Protein AF-A0A3D8SW83-F1 (afdb_monomer_lite)

Foldseek 3Di:
DDPPPPPPPLALDDDDLVVLLVPDQLLDLVSLVSQDQDALPCVVVNVDDLVNLVVVPRFAFLLCVLQSVVLSVLSVQLSCVVVVNDDPVVVVVVCVVQVLVCCLNFVQQHLPRDDDLVCDGPPADSVRSCCSNPLNPQWHAPHHPGPDIDGSCVVQHDNDSVCSVPSCSSVVSVVVLVVVVVLLPDDPVPDDPVSVVVDVVCPPRNSVSSVSRRDGDNDD

Structure (mmCIF, N/CA/C/O backbone):
data_AF-A0A3D8SW83-F1
#
_entry.id   AF-A0A3D8SW83-F1
#
loop_
_atom_site.group_PDB
_atom_site.id
_atom_site.type_symbol
_atom_site.label_atom_id
_atom_site.label_alt_id
_atom_site.label_comp_id
_atom_site.label_asym_id
_atom_site.label_entity_id
_atom_site.label_seq_id
_atom_site.pdbx_PDB_ins_code
_atom_site.Cartn_x
_atom_site.Cartn_y
_atom_site.Cartn_z
_atom_site.occupancy
_atom_site.B_iso_or_equiv
_atom_site.auth_seq_id
_atom_site.auth_comp_id
_atom_site.auth_asym_id
_atom_site.auth_atom_id
_atom_site.pdbx_PDB_model_num
ATOM 1 N N . MET A 1 1 ? 1.180 -21.096 -47.292 1.00 36.50 1 MET A N 1
ATOM 2 C CA . MET A 1 1 ? 2.014 -20.777 -46.113 1.00 36.50 1 MET A CA 1
ATOM 3 C C . MET A 1 1 ? 1.077 -20.443 -44.964 1.00 36.50 1 MET A C 1
ATOM 5 O O . MET A 1 1 ? 0.433 -19.403 -44.987 1.00 36.50 1 MET A O 1
ATOM 9 N N . SER A 1 2 ? 0.889 -21.401 -44.057 1.00 31.05 2 SER A N 1
ATOM 10 C CA . SER A 1 2 ? -0.042 -21.297 -42.930 1.00 31.05 2 SER A CA 1
ATOM 11 C C . SER A 1 2 ? 0.574 -20.417 -41.845 1.00 31.05 2 SER A C 1
ATOM 13 O O . SER A 1 2 ? 1.686 -20.689 -41.394 1.00 31.05 2 SER A O 1
ATOM 15 N N . LYS A 1 3 ? -0.123 -19.344 -41.457 1.00 34.22 3 LYS A N 1
ATOM 16 C CA . LYS A 1 3 ? 0.243 -18.521 -40.303 1.00 34.22 3 LYS A CA 1
ATOM 17 C C . LYS A 1 3 ? 0.045 -19.377 -39.055 1.00 34.22 3 LYS A C 1
ATOM 19 O O . LYS A 1 3 ? -1.088 -19.652 -38.668 1.00 34.22 3 LYS A O 1
ATOM 24 N N . SER A 1 4 ? 1.148 -19.809 -38.451 1.00 30.58 4 SER A N 1
ATOM 25 C CA . SER A 1 4 ? 1.135 -20.406 -37.121 1.00 30.58 4 SER A CA 1
ATOM 26 C C . SER A 1 4 ? 0.631 -19.346 -36.144 1.00 30.58 4 SER A C 1
ATOM 28 O O . SER A 1 4 ? 1.351 -18.419 -35.784 1.00 30.58 4 SER A O 1
ATOM 30 N N . SER A 1 5 ? -0.647 -19.447 -35.781 1.00 34.41 5 SER A N 1
ATOM 31 C CA . SER A 1 5 ? -1.201 -18.787 -34.608 1.00 34.41 5 SER A CA 1
ATOM 32 C C . SER A 1 5 ? -0.486 -19.387 -33.405 1.00 34.41 5 SER A C 1
ATOM 34 O O . SER A 1 5 ? -0.791 -20.499 -32.967 1.00 34.41 5 SER A O 1
ATOM 36 N N . THR A 1 6 ? 0.522 -18.678 -32.908 1.00 34.00 6 THR A N 1
ATOM 37 C CA . THR A 1 6 ? 1.128 -18.983 -31.619 1.00 34.00 6 THR A CA 1
ATOM 38 C C . THR A 1 6 ? 0.042 -18.766 -30.573 1.00 34.00 6 THR A C 1
ATOM 40 O O . THR A 1 6 ? -0.221 -17.642 -30.153 1.00 34.00 6 THR A O 1
ATOM 43 N N . LYS A 1 7 ? -0.650 -19.849 -30.201 1.00 35.78 7 LYS A N 1
ATOM 44 C CA . LYS A 1 7 ? -1.481 -19.905 -29.000 1.00 35.78 7 LYS A CA 1
ATOM 45 C C . LYS A 1 7 ? -0.640 -19.347 -27.854 1.00 35.78 7 LYS A C 1
ATOM 47 O O . LYS A 1 7 ? 0.346 -19.979 -27.477 1.00 35.78 7 LYS A O 1
ATOM 52 N N . LEU A 1 8 ? -1.022 -18.192 -27.306 1.00 37.50 8 LEU A N 1
ATOM 53 C CA . LEU A 1 8 ? -0.560 -17.775 -25.987 1.00 37.50 8 LEU A CA 1
ATOM 54 C C . LEU A 1 8 ? -0.946 -18.896 -25.016 1.00 37.50 8 LEU A C 1
ATOM 56 O O . LEU A 1 8 ? -2.112 -19.047 -24.651 1.00 37.50 8 LEU A O 1
ATOM 60 N N . LYS A 1 9 ? 0.024 -19.733 -24.643 1.00 36.62 9 LYS A N 1
ATOM 61 C CA . LYS A 1 9 ? -0.107 -20.622 -23.493 1.00 36.62 9 LYS A CA 1
ATOM 62 C C . LYS A 1 9 ? -0.092 -19.729 -22.257 1.00 36.62 9 LYS A C 1
ATOM 64 O O . LYS A 1 9 ? 0.958 -19.384 -21.736 1.00 36.62 9 LYS A O 1
ATOM 69 N N . SER A 1 10 ? -1.285 -19.314 -21.850 1.00 47.75 10 SER A N 1
ATOM 70 C CA . SER A 1 10 ? -1.570 -18.723 -20.547 1.00 47.75 10 SER A CA 1
ATOM 71 C C . SER A 1 10 ? -1.442 -19.813 -19.483 1.00 47.75 10 SER A C 1
ATOM 73 O O . SER A 1 10 ? -2.441 -20.391 -19.060 1.00 47.75 10 SER A O 1
ATOM 75 N N . THR A 1 11 ? -0.223 -20.130 -19.068 1.00 51.75 11 THR A N 1
ATOM 76 C CA . THR A 1 11 ? 0.009 -20.827 -17.801 1.00 51.75 11 THR A CA 1
ATOM 77 C C . THR A 1 11 ? 0.734 -19.839 -16.908 1.00 51.75 11 THR A C 1
ATOM 79 O O . THR A 1 11 ? 1.951 -19.712 -16.970 1.00 51.75 11 THR A O 1
ATOM 82 N N . ALA A 1 12 ? -0.036 -19.041 -16.170 1.00 59.75 12 ALA A N 1
ATOM 83 C CA . ALA A 1 12 ? 0.524 -18.323 -15.041 1.00 59.75 12 ALA A CA 1
ATOM 84 C C . ALA A 1 12 ? 0.858 -19.380 -13.985 1.00 59.75 12 ALA A C 1
ATOM 86 O O . ALA A 1 12 ? -0.046 -20.038 -13.472 1.00 59.75 12 ALA A O 1
ATOM 87 N N . ASP A 1 13 ? 2.143 -19.589 -13.722 1.00 66.94 13 ASP A N 1
ATOM 88 C CA . ASP A 1 13 ? 2.569 -20.466 -12.641 1.00 66.94 13 ASP A CA 1
ATOM 89 C C . ASP A 1 13 ? 2.325 -19.742 -11.310 1.00 66.94 13 ASP A C 1
ATOM 91 O O . ASP A 1 13 ? 2.735 -18.595 -11.118 1.00 66.94 13 ASP A O 1
ATOM 95 N N . LEU A 1 14 ? 1.596 -20.394 -10.403 1.00 70.38 14 LEU A N 1
ATOM 96 C CA . LEU A 1 14 ? 1.340 -19.873 -9.065 1.00 70.38 14 LEU A CA 1
ATOM 97 C C . LEU A 1 14 ? 2.503 -20.267 -8.155 1.00 70.38 14 LEU A C 1
ATOM 99 O O . LEU A 1 14 ? 2.828 -21.448 -8.032 1.00 70.38 14 LEU A O 1
ATOM 103 N N . TYR A 1 15 ? 3.102 -19.287 -7.485 1.00 71.12 15 TYR A N 1
ATOM 104 C CA . TYR A 1 15 ? 4.212 -19.511 -6.564 1.00 71.12 15 TYR A CA 1
ATOM 105 C C . TYR A 1 15 ? 3.871 -19.008 -5.166 1.00 71.12 15 TYR A C 1
ATOM 107 O O . TYR A 1 15 ? 3.267 -17.949 -4.997 1.00 71.12 15 TYR A O 1
ATOM 115 N N . HIS A 1 16 ? 4.344 -19.724 -4.146 1.00 81.06 16 HIS A N 1
ATOM 116 C CA . HIS A 1 16 ? 4.487 -19.131 -2.821 1.00 81.06 16 HIS A CA 1
ATOM 117 C C . HIS A 1 16 ? 5.595 -18.082 -2.873 1.00 81.06 16 HIS A C 1
ATOM 119 O O . HIS A 1 16 ? 6.726 -18.404 -3.244 1.00 81.06 16 HIS A O 1
ATOM 125 N N . ILE A 1 17 ? 5.291 -16.845 -2.478 1.00 84.19 17 ILE A N 1
ATOM 126 C CA . ILE A 1 17 ? 6.225 -15.727 -2.654 1.00 84.19 17 ILE A CA 1
ATOM 127 C C . ILE A 1 17 ? 7.575 -15.966 -1.963 1.00 84.19 17 ILE A C 1
ATOM 129 O O . ILE A 1 17 ? 8.615 -15.786 -2.582 1.00 84.19 17 ILE A O 1
ATOM 133 N N . GLN A 1 18 ? 7.562 -16.526 -0.749 1.00 84.19 18 GLN A N 1
ATOM 134 C CA . GLN A 1 18 ? 8.778 -16.895 -0.010 1.00 84.19 18 GLN A CA 1
ATOM 135 C C . GLN A 1 18 ? 9.633 -17.950 -0.726 1.00 84.19 18 GLN A C 1
ATOM 137 O O . GLN A 1 18 ? 10.838 -18.033 -0.504 1.00 84.19 18 GLN A O 1
ATOM 142 N N . CYS A 1 19 ? 9.022 -18.812 -1.541 1.00 85.88 19 CYS A N 1
ATOM 143 C CA . CYS A 1 19 ? 9.755 -19.777 -2.357 1.00 85.88 19 CYS A CA 1
ATOM 144 C C . CYS A 1 19 ? 10.326 -19.107 -3.605 1.00 85.88 19 CYS A C 1
ATOM 146 O O . CYS A 1 19 ? 11.447 -19.420 -3.991 1.00 85.88 19 CYS A O 1
ATOM 148 N N . PHE A 1 20 ? 9.575 -18.191 -4.216 1.00 86.94 20 PHE A N 1
ATOM 149 C CA . PHE A 1 20 ? 10.013 -17.488 -5.415 1.00 86.94 20 PHE A CA 1
ATOM 150 C C . PHE A 1 20 ? 11.196 -16.555 -5.127 1.00 86.94 20 PHE A C 1
ATOM 152 O O . PHE A 1 20 ? 12.193 -16.608 -5.837 1.00 86.94 20 PHE A O 1
ATOM 159 N N . GLU A 1 21 ? 11.162 -15.826 -4.012 1.00 89.44 21 GLU A N 1
ATOM 160 C CA . GLU A 1 21 ? 12.269 -14.981 -3.531 1.00 89.44 21 GLU A CA 1
ATOM 161 C C . GLU A 1 21 ? 13.578 -15.747 -3.265 1.00 89.44 21 GLU A C 1
ATOM 163 O O . GLU A 1 21 ? 14.648 -15.152 -3.222 1.00 89.44 21 GLU A O 1
ATOM 168 N N . LYS A 1 22 ? 13.532 -17.075 -3.087 1.00 88.56 22 LYS A N 1
ATOM 169 C CA . LYS A 1 22 ? 14.750 -17.895 -2.930 1.00 88.56 22 LYS A CA 1
ATOM 170 C C . LYS A 1 22 ? 15.465 -18.170 -4.250 1.00 88.56 22 LYS A C 1
ATOM 172 O O . LYS A 1 22 ? 16.610 -18.612 -4.229 1.00 88.56 22 LYS A O 1
ATOM 177 N N . ILE A 1 23 ? 14.776 -17.998 -5.376 1.00 88.38 23 ILE A N 1
ATOM 178 C CA . ILE A 1 23 ? 15.267 -18.373 -6.708 1.00 88.38 23 ILE A CA 1
ATOM 179 C C . ILE A 1 23 ? 15.223 -17.219 -7.716 1.00 88.38 23 ILE A C 1
ATOM 181 O O . ILE A 1 23 ? 15.738 -17.373 -8.821 1.00 88.38 23 ILE A O 1
ATOM 185 N N . ALA A 1 24 ? 14.609 -16.090 -7.358 1.00 88.50 24 ALA A N 1
ATOM 186 C CA . ALA A 1 24 ? 14.471 -14.905 -8.190 1.00 88.50 24 ALA A CA 1
ATOM 187 C C . ALA A 1 24 ? 15.036 -13.679 -7.469 1.00 88.50 24 ALA A C 1
ATOM 189 O O . ALA A 1 24 ? 14.797 -13.483 -6.280 1.00 88.50 24 ALA A O 1
ATOM 190 N N . ASP A 1 25 ? 15.762 -12.848 -8.212 1.00 89.38 25 ASP A N 1
ATOM 191 C CA . ASP A 1 25 ? 16.349 -11.614 -7.699 1.00 89.38 25 ASP A CA 1
ATOM 192 C C . ASP A 1 25 ? 15.463 -10.416 -8.061 1.00 89.38 25 ASP A C 1
ATOM 194 O O . ASP A 1 25 ? 15.467 -9.934 -9.195 1.00 89.38 25 ASP A O 1
ATOM 198 N N . PHE A 1 26 ? 14.696 -9.915 -7.091 1.00 91.12 26 PHE A N 1
ATOM 199 C CA . PHE A 1 26 ? 13.832 -8.744 -7.280 1.00 91.12 26 PHE A CA 1
ATOM 200 C C . PHE A 1 26 ? 14.577 -7.408 -7.344 1.00 91.12 26 PHE A C 1
ATOM 202 O O . PHE A 1 26 ? 13.936 -6.368 -7.503 1.00 91.12 26 PHE A O 1
ATOM 209 N N . ALA A 1 27 ? 15.909 -7.409 -7.266 1.00 90.00 27 ALA A N 1
ATOM 210 C CA . ALA A 1 27 ? 16.731 -6.263 -7.636 1.00 90.00 27 ALA A CA 1
ATOM 211 C C . ALA A 1 27 ? 16.962 -6.171 -9.162 1.00 90.00 27 ALA A C 1
ATOM 213 O O . ALA A 1 27 ? 17.648 -5.248 -9.618 1.00 90.00 27 ALA A O 1
ATOM 214 N N . GLN A 1 28 ? 16.391 -7.099 -9.942 1.00 89.62 28 GLN A N 1
ATOM 215 C CA . GLN A 1 28 ? 16.376 -7.102 -11.405 1.00 89.62 28 GLN A CA 1
ATOM 216 C C . GLN A 1 28 ? 14.935 -6.996 -11.926 1.00 89.62 28 GLN A C 1
ATOM 218 O O . GLN A 1 28 ? 14.028 -7.709 -11.482 1.00 89.62 28 GLN A O 1
ATOM 223 N N . THR A 1 29 ? 14.719 -6.118 -12.906 1.00 87.06 29 THR A N 1
ATOM 224 C CA . THR A 1 29 ? 13.393 -5.820 -13.474 1.00 87.06 29 THR A CA 1
ATOM 225 C C . THR A 1 29 ? 12.728 -7.043 -14.111 1.00 87.06 29 THR A C 1
ATOM 227 O O . THR A 1 29 ? 11.531 -7.249 -13.918 1.00 87.06 29 THR A O 1
ATOM 230 N N . ASP A 1 30 ? 13.502 -7.914 -14.764 1.00 86.38 30 ASP A N 1
ATOM 231 C CA . ASP A 1 30 ? 13.009 -9.122 -15.445 1.00 86.38 30 ASP A CA 1
ATOM 232 C C . ASP A 1 30 ? 12.286 -10.115 -14.523 1.00 86.38 30 ASP A C 1
ATOM 234 O O . ASP A 1 30 ? 11.389 -10.846 -14.963 1.00 86.38 30 ASP A O 1
ATOM 238 N N . PHE A 1 31 ? 12.689 -10.189 -13.252 1.00 87.56 31 PHE A N 1
ATOM 239 C CA . PHE A 1 31 ? 12.016 -11.017 -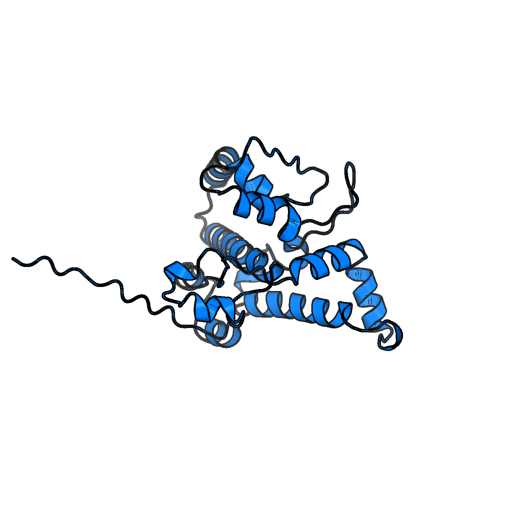12.249 1.00 87.56 31 PHE A CA 1
ATOM 240 C C . PHE A 1 31 ? 10.853 -10.275 -11.606 1.00 87.56 31 PHE A C 1
ATOM 242 O O . PHE A 1 31 ? 9.811 -10.873 -11.339 1.00 87.56 31 PHE A O 1
ATOM 249 N N . LEU A 1 32 ? 11.015 -8.971 -11.400 1.00 86.44 32 LEU A N 1
ATOM 250 C CA . LEU A 1 32 ? 10.001 -8.116 -10.810 1.00 86.44 32 LEU A CA 1
ATOM 251 C C . LEU A 1 32 ? 8.732 -8.034 -11.677 1.00 86.44 32 LEU A C 1
ATOM 253 O O . LEU A 1 32 ? 7.626 -8.112 -11.149 1.00 86.44 32 LEU A O 1
ATOM 257 N N . ASP A 1 33 ? 8.874 -7.987 -13.004 1.00 84.81 33 ASP A N 1
ATOM 258 C CA . ASP A 1 33 ? 7.757 -7.987 -13.965 1.00 84.81 33 ASP A CA 1
ATOM 259 C C . ASP A 1 33 ? 6.918 -9.271 -13.948 1.00 84.81 33 ASP A C 1
ATOM 261 O O . ASP A 1 33 ? 5.798 -9.309 -14.467 1.00 84.81 33 ASP A O 1
ATOM 265 N N . ARG A 1 34 ? 7.437 -10.330 -13.322 1.00 83.38 34 ARG A N 1
ATOM 266 C CA . ARG A 1 34 ? 6.730 -11.602 -13.141 1.00 83.38 34 ARG A CA 1
ATOM 267 C C . ARG A 1 34 ? 5.871 -11.612 -11.878 1.00 83.38 34 ARG A C 1
ATOM 269 O O . ARG A 1 34 ? 5.044 -12.509 -11.726 1.00 83.38 34 ARG A O 1
ATOM 276 N N . VAL A 1 35 ? 6.031 -10.630 -10.987 1.00 85.56 35 VAL A N 1
ATOM 277 C CA . VAL A 1 35 ? 5.227 -10.494 -9.768 1.00 85.56 35 VAL A CA 1
ATOM 278 C C . VAL A 1 35 ? 3.913 -9.804 -10.111 1.00 85.56 35 VAL A C 1
ATOM 280 O O . VAL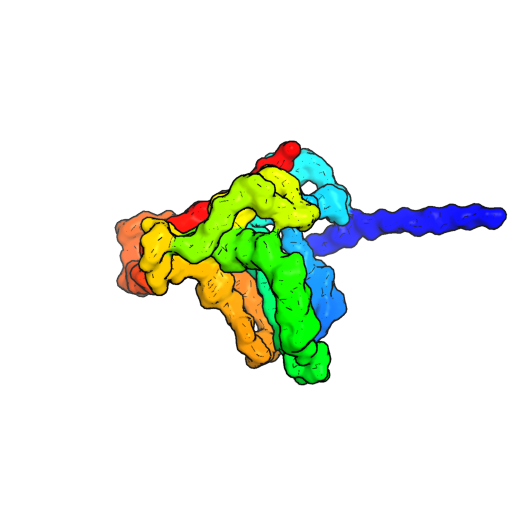 A 1 35 ? 3.834 -8.589 -10.280 1.00 85.56 35 VAL A O 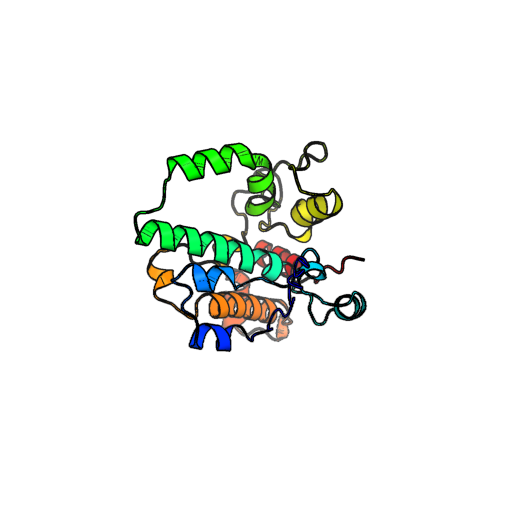1
ATOM 283 N N . LEU A 1 36 ? 2.854 -10.600 -10.215 1.00 77.12 36 LEU A N 1
ATOM 284 C CA . LEU A 1 36 ? 1.525 -10.129 -10.585 1.00 77.12 36 LEU A CA 1
ATOM 285 C C . LEU A 1 36 ? 0.524 -10.605 -9.526 1.00 77.12 36 LEU A C 1
ATOM 287 O O . LEU A 1 36 ? 0.231 -11.800 -9.479 1.00 77.12 36 LEU A O 1
ATOM 291 N N . PRO A 1 37 ? 0.001 -9.712 -8.664 1.00 75.62 37 PRO A N 1
ATOM 292 C CA . PRO A 1 37 ? -0.996 -10.104 -7.678 1.00 75.62 37 PRO A CA 1
ATOM 293 C C . PRO A 1 37 ? -2.279 -10.509 -8.396 1.00 75.62 37 PRO A C 1
ATOM 295 O O . PRO A 1 37 ? -2.670 -9.874 -9.374 1.00 75.62 37 PRO A O 1
ATOM 298 N N . MET A 1 38 ? -2.944 -11.548 -7.908 1.00 70.56 38 MET A N 1
ATOM 299 C CA . MET A 1 38 ? -4.259 -11.928 -8.411 1.00 70.56 38 MET A CA 1
ATOM 300 C C . MET A 1 38 ? -5.295 -10.942 -7.884 1.00 70.56 38 MET A C 1
ATOM 302 O O . MET A 1 38 ? -5.542 -10.880 -6.683 1.00 70.56 38 MET A O 1
ATOM 306 N N . THR A 1 39 ? -5.879 -10.155 -8.783 1.00 66.50 39 THR A N 1
ATOM 307 C CA . THR A 1 39 ? -6.899 -9.161 -8.447 1.00 66.50 39 THR A CA 1
ATOM 308 C C . THR A 1 39 ? -8.235 -9.531 -9.073 1.00 66.50 39 THR A C 1
ATOM 310 O O . THR A 1 39 ? -8.311 -10.240 -10.088 1.00 66.50 39 THR A O 1
ATOM 313 N N . GLY A 1 40 ? -9.315 -8.957 -8.540 1.00 61.38 40 GLY A N 1
ATOM 314 C CA . GLY A 1 40 ? -10.637 -9.018 -9.172 1.00 61.38 40 GLY A CA 1
ATOM 315 C C . GLY A 1 40 ? -10.676 -8.497 -10.622 1.00 61.38 40 GLY A C 1
ATOM 316 O O . GLY A 1 40 ? -11.629 -8.782 -11.346 1.00 61.38 40 GLY A O 1
ATOM 317 N N . THR A 1 41 ? -9.645 -7.777 -11.080 1.00 60.62 41 THR A N 1
ATOM 318 C CA . THR A 1 41 ? -9.563 -7.173 -12.421 1.00 60.62 41 THR A CA 1
ATOM 319 C C . THR A 1 41 ? -8.667 -7.922 -13.408 1.00 60.62 41 THR A C 1
ATOM 321 O O . THR A 1 41 ? -8.868 -7.780 -14.613 1.00 60.62 41 THR A O 1
ATOM 324 N N . ASN A 1 42 ? -7.710 -8.740 -12.953 1.00 59.78 42 ASN A N 1
ATOM 325 C CA . ASN A 1 42 ? -6.731 -9.378 -13.844 1.00 59.78 42 ASN A CA 1
ATOM 326 C C . ASN A 1 42 ? -6.861 -10.907 -13.966 1.00 59.78 42 ASN A C 1
ATOM 328 O O . ASN A 1 42 ? -6.194 -11.504 -14.812 1.00 59.78 42 ASN A O 1
ATOM 332 N N . TRP A 1 43 ? -7.767 -11.542 -13.215 1.00 58.94 43 TRP A N 1
ATOM 333 C CA . TRP A 1 43 ? -7.953 -13.000 -13.208 1.00 58.94 43 TRP A CA 1
ATOM 334 C C . TRP A 1 43 ? -8.268 -13.610 -14.584 1.00 58.94 43 TRP A C 1
ATOM 336 O O . TRP A 1 43 ? -7.760 -14.682 -14.919 1.00 58.94 43 TRP A O 1
ATOM 346 N N . ARG A 1 44 ? -9.057 -12.915 -15.422 1.00 57.28 44 ARG A N 1
ATOM 347 C CA . ARG A 1 44 ? -9.408 -13.380 -16.782 1.00 57.28 44 ARG A CA 1
ATOM 348 C C . ARG A 1 44 ? -8.175 -13.511 -17.674 1.00 57.28 44 ARG A C 1
ATOM 350 O O . ARG A 1 44 ? -8.092 -14.425 -18.488 1.00 57.28 44 ARG A O 1
ATOM 357 N N . LEU A 1 45 ? -7.193 -12.630 -17.482 1.00 54.09 45 LEU A N 1
ATOM 358 C CA . LEU A 1 45 ? -5.926 -12.613 -18.220 1.00 54.09 45 LEU A CA 1
ATOM 359 C C . LEU A 1 45 ? -4.948 -13.702 -17.750 1.00 54.09 45 LEU A C 1
ATOM 361 O O . LEU A 1 45 ? -3.834 -13.798 -18.268 1.00 54.09 45 LEU A O 1
ATOM 365 N N . ARG A 1 46 ? -5.338 -14.496 -16.747 1.00 57.69 46 ARG A N 1
ATOM 366 C CA . ARG A 1 46 ? -4.532 -15.561 -16.139 1.00 57.69 46 ARG A CA 1
ATOM 367 C C . ARG A 1 46 ? -5.143 -16.949 -16.334 1.00 57.69 46 ARG A C 1
ATOM 369 O O . ARG A 1 46 ? -4.680 -17.909 -15.734 1.00 57.69 46 ARG A O 1
ATOM 376 N N . GLY A 1 47 ? -6.163 -17.063 -17.189 1.00 55.12 47 GLY A N 1
ATOM 377 C CA . GLY A 1 47 ? -6.756 -18.346 -17.572 1.00 55.12 47 GLY A CA 1
ATOM 378 C C . GLY A 1 47 ? -7.585 -19.017 -16.475 1.00 55.12 47 GLY A C 1
ATOM 379 O O . GLY A 1 47 ? -7.884 -20.203 -16.591 1.00 55.12 47 GLY A O 1
ATOM 380 N N . MET A 1 48 ? -7.962 -18.285 -15.422 1.00 60.22 48 MET A N 1
ATOM 381 C CA . MET A 1 48 ? -8.808 -18.821 -14.355 1.00 60.22 48 MET A CA 1
ATOM 382 C C . MET A 1 48 ? -10.289 -18.782 -14.735 1.00 60.22 48 MET A C 1
ATOM 384 O O . MET A 1 48 ? -10.747 -17.870 -15.425 1.00 60.22 48 MET A O 1
ATOM 388 N N . SER A 1 49 ? -11.045 -19.779 -14.270 1.00 60.31 49 SER A N 1
ATOM 389 C CA . SER A 1 49 ? -12.494 -19.834 -14.475 1.00 60.31 49 SER A CA 1
ATOM 390 C C . SER A 1 49 ? -13.228 -18.872 -13.534 1.00 60.31 49 SER A C 1
ATOM 392 O O . SER A 1 49 ? -12.764 -18.604 -12.426 1.00 60.31 49 SER A O 1
ATOM 394 N N . LEU A 1 50 ? -14.409 -18.390 -13.943 1.00 57.75 50 LEU A N 1
ATOM 395 C CA . LEU A 1 50 ? -15.277 -17.568 -13.087 1.00 57.75 50 LEU A CA 1
ATOM 396 C C . LEU A 1 50 ? -15.634 -18.303 -11.782 1.00 57.75 50 LEU A C 1
ATOM 398 O O . LEU A 1 50 ? -15.716 -17.691 -10.723 1.00 57.75 50 LEU A O 1
ATOM 402 N N . THR A 1 51 ? -15.795 -19.625 -11.847 1.00 61.81 51 THR A N 1
ATOM 403 C CA . THR A 1 51 ? -16.115 -20.483 -10.701 1.00 61.81 51 THR A CA 1
ATOM 404 C C . THR A 1 51 ? -14.969 -20.531 -9.688 1.00 61.81 51 THR A C 1
ATOM 406 O O . THR A 1 51 ? -15.218 -20.434 -8.491 1.00 61.81 51 THR A O 1
ATOM 409 N N . SER A 1 52 ? -13.723 -20.586 -10.170 1.00 60.47 52 SER A N 1
ATOM 410 C CA . SER A 1 52 ? -12.503 -20.499 -9.351 1.00 60.47 52 SER A CA 1
ATOM 411 C C . SER A 1 52 ? -12.275 -19.106 -8.759 1.00 60.47 52 SER A C 1
ATOM 413 O O . SER A 1 52 ? -11.501 -18.965 -7.835 1.00 60.47 52 SER A O 1
ATOM 415 N N . MET A 1 53 ? -12.905 -18.054 -9.283 1.00 56.81 53 MET A N 1
ATOM 416 C CA . MET A 1 53 ? -12.906 -16.742 -8.621 1.00 56.81 53 MET A CA 1
ATOM 417 C C . MET A 1 53 ? -14.054 -16.611 -7.618 1.00 56.81 53 MET A C 1
ATOM 419 O O . MET A 1 53 ? -13.903 -15.988 -6.570 1.00 56.81 53 MET A O 1
ATOM 423 N N . GLY A 1 54 ? -15.211 -17.203 -7.931 1.00 52.50 54 GLY A N 1
ATOM 424 C CA . GLY A 1 54 ? -16.411 -17.140 -7.097 1.00 52.50 54 GLY A CA 1
ATOM 425 C C . GLY A 1 54 ? -16.247 -17.819 -5.735 1.00 52.50 54 GLY A C 1
ATOM 426 O O . GLY A 1 54 ? -16.826 -17.355 -4.748 1.00 52.50 54 GLY A O 1
ATOM 427 N N . ASP A 1 55 ? -15.414 -18.859 -5.649 1.00 60.78 55 ASP A N 1
ATOM 428 C CA . ASP A 1 55 ? -15.082 -19.521 -4.381 1.00 60.78 55 ASP A CA 1
ATOM 429 C C . ASP A 1 55 ? -14.251 -18.624 -3.435 1.00 60.78 55 ASP A C 1
ATOM 431 O O . ASP A 1 55 ? -14.338 -18.770 -2.219 1.00 60.78 55 ASP A O 1
ATOM 435 N N . GLY A 1 56 ? -13.573 -17.599 -3.965 1.00 55.16 56 GLY A N 1
ATOM 436 C CA . GLY A 1 56 ? -12.732 -16.667 -3.213 1.00 55.16 56 GLY A CA 1
ATOM 437 C C . GLY A 1 56 ? -11.348 -17.208 -2.847 1.00 55.16 56 GLY A C 1
ATOM 438 O O . GLY A 1 56 ? -10.610 -16.507 -2.164 1.00 55.16 56 GLY A O 1
ATOM 439 N N . ASN A 1 57 ? -10.963 -18.402 -3.312 1.00 59.75 57 ASN A N 1
ATOM 440 C CA . ASN A 1 57 ? -9.684 -19.036 -2.965 1.00 59.75 57 ASN A CA 1
ATOM 441 C C . ASN A 1 57 ? -8.463 -18.356 -3.610 1.00 59.75 57 ASN A C 1
ATOM 443 O O . ASN A 1 57 ? -7.332 -18.593 -3.193 1.00 59.75 57 ASN A O 1
ATOM 447 N N . TYR A 1 58 ? -8.687 -17.518 -4.624 1.00 63.69 58 TYR A N 1
ATOM 448 C CA . TYR A 1 58 ? -7.633 -16.847 -5.395 1.00 63.69 58 TYR A CA 1
ATOM 449 C C . TYR A 1 58 ? -7.713 -15.318 -5.332 1.00 63.69 58 TYR A C 1
ATOM 451 O O . TYR A 1 58 ? -6.895 -14.633 -5.946 1.00 63.69 58 TYR A O 1
ATOM 459 N N . SER A 1 59 ? -8.700 -14.776 -4.617 1.00 71.19 59 SER A N 1
ATOM 460 C CA . SER A 1 59 ? -8.867 -13.336 -4.445 1.00 71.19 59 SER A CA 1
ATOM 461 C C . SER A 1 59 ? -8.061 -12.864 -3.243 1.00 71.19 59 SER A C 1
ATOM 463 O O . SER A 1 59 ? -8.148 -13.434 -2.157 1.00 71.19 59 SER A O 1
ATOM 465 N N . LEU A 1 60 ? -7.270 -11.817 -3.443 1.00 81.19 60 LEU A N 1
ATOM 466 C CA . LEU A 1 60 ? -6.452 -11.248 -2.385 1.00 81.19 60 LEU A CA 1
ATOM 467 C C . LEU A 1 60 ? -7.266 -10.228 -1.568 1.00 81.19 60 LEU A C 1
ATOM 469 O O . LEU A 1 60 ? -8.168 -9.586 -2.111 1.00 81.19 60 LEU A O 1
ATOM 473 N N . PRO A 1 61 ? -6.963 -10.051 -0.269 1.00 89.00 61 PRO A N 1
ATOM 474 C CA . PRO A 1 61 ? -7.485 -8.929 0.503 1.00 89.00 61 PRO A CA 1
ATOM 475 C C . PRO A 1 61 ? -7.128 -7.604 -0.170 1.00 89.00 61 PRO A C 1
ATOM 477 O O . PRO A 1 61 ? -6.040 -7.472 -0.743 1.00 89.00 61 PRO A O 1
ATOM 480 N N . GLY A 1 62 ? -8.004 -6.607 -0.048 1.00 90.50 62 GLY A N 1
ATOM 481 C CA . GLY A 1 62 ? -7.811 -5.286 -0.639 1.00 90.50 62 GLY A CA 1
ATOM 482 C C . GLY A 1 62 ? -6.435 -4.677 -0.352 1.00 90.50 62 GLY A C 1
ATOM 483 O O . GLY A 1 62 ? -5.786 -4.163 -1.258 1.00 90.50 62 GLY A O 1
ATOM 484 N N . ALA A 1 63 ? -5.921 -4.823 0.872 1.00 93.38 63 ALA A N 1
ATOM 485 C CA . ALA A 1 63 ? -4.583 -4.369 1.250 1.00 93.38 63 ALA A CA 1
ATOM 486 C C . ALA A 1 63 ? -3.498 -4.945 0.334 1.00 93.38 63 ALA A C 1
ATOM 488 O O . ALA A 1 63 ? -2.627 -4.213 -0.124 1.00 93.38 63 ALA A O 1
ATOM 489 N N . VAL A 1 64 ? -3.561 -6.241 0.030 1.00 92.00 64 VAL A N 1
ATOM 490 C CA . VAL A 1 64 ? -2.575 -6.929 -0.809 1.00 92.00 64 VAL A CA 1
ATOM 491 C C . VAL A 1 64 ? -2.733 -6.517 -2.276 1.00 92.00 64 VAL A C 1
ATOM 493 O O . VAL A 1 64 ? -1.725 -6.293 -2.951 1.00 92.00 64 VAL A O 1
ATOM 496 N N . GLU A 1 65 ? -3.970 -6.319 -2.752 1.00 89.44 65 GLU A N 1
ATOM 497 C CA . GLU A 1 65 ? -4.234 -5.763 -4.090 1.00 89.44 65 GLU A CA 1
ATOM 498 C C . GLU A 1 65 ? -3.643 -4.353 -4.273 1.00 89.44 65 GLU A C 1
ATOM 500 O O . GLU A 1 65 ? -3.335 -3.953 -5.397 1.00 89.44 65 GLU A O 1
ATOM 505 N N . ARG A 1 66 ? -3.451 -3.598 -3.183 1.00 92.69 66 ARG A N 1
ATOM 506 C CA . ARG A 1 66 ? -2.812 -2.272 -3.192 1.00 92.69 66 ARG A CA 1
ATOM 507 C C . ARG A 1 66 ? -1.306 -2.332 -2.957 1.00 92.69 66 ARG A C 1
ATOM 509 O O . ARG A 1 66 ? -0.556 -1.667 -3.669 1.00 92.69 66 ARG A O 1
ATOM 516 N N . LEU A 1 67 ? -0.860 -3.116 -1.977 1.00 95.56 67 LEU A N 1
ATOM 517 C CA . LEU A 1 67 ? 0.536 -3.187 -1.551 1.00 95.56 67 LEU A CA 1
ATOM 518 C C . LEU A 1 67 ? 1.441 -3.760 -2.637 1.00 95.56 67 LEU A C 1
ATOM 520 O O . LEU A 1 67 ? 2.478 -3.170 -2.916 1.00 95.56 67 LEU A O 1
ATOM 524 N N . VAL A 1 68 ? 1.064 -4.875 -3.272 1.00 93.44 68 VAL A N 1
ATOM 525 C CA . VAL A 1 68 ? 1.958 -5.558 -4.224 1.00 93.44 68 VAL A CA 1
ATOM 526 C C . VAL A 1 68 ? 2.254 -4.695 -5.459 1.00 93.44 68 VAL A C 1
ATOM 528 O O . VAL A 1 68 ? 3.435 -4.518 -5.761 1.00 93.44 68 VAL A O 1
ATOM 531 N N . PRO A 1 69 ? 1.267 -4.090 -6.157 1.00 90.88 69 PRO A N 1
ATOM 532 C CA . PRO A 1 69 ? 1.568 -3.229 -7.303 1.00 90.88 69 PRO A CA 1
ATOM 533 C C . PRO A 1 69 ? 2.375 -1.986 -6.916 1.00 90.88 69 PRO A C 1
ATOM 535 O O . PRO A 1 69 ? 3.295 -1.600 -7.638 1.00 90.88 69 PRO A O 1
ATOM 538 N N . GLN A 1 70 ? 2.068 -1.377 -5.765 1.00 94.25 70 GLN A N 1
ATOM 539 C CA . GLN A 1 70 ? 2.806 -0.208 -5.292 1.00 94.25 70 GLN A CA 1
ATOM 540 C C . GLN A 1 70 ? 4.246 -0.563 -4.909 1.00 94.25 70 GLN A C 1
ATOM 542 O O . GLN A 1 70 ? 5.165 0.210 -5.188 1.00 94.25 70 GLN A O 1
ATOM 547 N N . TRP A 1 71 ? 4.455 -1.731 -4.302 1.00 95.88 71 TRP A N 1
ATOM 548 C CA . TRP A 1 71 ? 5.780 -2.259 -4.005 1.00 95.88 71 TRP A CA 1
ATOM 549 C C . TRP A 1 71 ? 6.566 -2.497 -5.298 1.00 95.88 71 TRP A C 1
ATOM 551 O O . TRP A 1 71 ? 7.669 -1.973 -5.422 1.00 95.88 71 TRP A O 1
ATOM 561 N N . VAL A 1 72 ? 5.971 -3.158 -6.303 1.00 93.56 72 VAL A N 1
ATOM 562 C CA . VAL A 1 72 ? 6.593 -3.368 -7.625 1.00 93.56 72 VAL A CA 1
ATOM 563 C C . VAL A 1 72 ? 7.007 -2.036 -8.258 1.00 93.56 72 VAL A C 1
ATOM 565 O O . VAL A 1 72 ? 8.154 -1.882 -8.670 1.00 93.56 72 VAL A O 1
ATOM 568 N N . SER A 1 73 ? 6.106 -1.049 -8.302 1.00 92.31 73 SER A N 1
ATOM 569 C CA . SER A 1 73 ? 6.406 0.279 -8.859 1.00 92.31 73 SER A CA 1
ATOM 570 C C . SER A 1 73 ? 7.528 0.983 -8.089 1.00 92.31 73 SER A C 1
ATOM 572 O O . SER A 1 73 ? 8.461 1.515 -8.692 1.00 92.31 73 SER A O 1
ATOM 574 N N . THR A 1 74 ? 7.493 0.925 -6.755 1.00 94.88 74 THR A N 1
ATOM 575 C CA . THR A 1 74 ? 8.542 1.501 -5.904 1.00 94.88 74 THR A CA 1
ATOM 576 C C . THR A 1 74 ? 9.887 0.835 -6.177 1.00 94.88 74 THR A C 1
ATOM 578 O O . THR A 1 74 ? 10.898 1.524 -6.295 1.00 94.88 74 THR A O 1
ATOM 581 N N . ARG A 1 75 ? 9.902 -0.490 -6.334 1.00 94.62 75 ARG A N 1
ATOM 582 C CA . ARG A 1 75 ? 11.109 -1.278 -6.575 1.00 94.62 75 ARG A CA 1
ATOM 583 C C . ARG A 1 75 ? 11.735 -0.982 -7.933 1.00 94.62 75 ARG A C 1
ATOM 585 O O . ARG A 1 75 ? 12.936 -0.741 -7.980 1.00 94.62 75 ARG A O 1
ATOM 592 N N . LYS A 1 76 ? 10.932 -0.902 -9.001 1.00 93.69 76 LYS A N 1
ATOM 593 C CA . LYS A 1 76 ? 11.399 -0.482 -10.338 1.00 93.69 76 LYS A CA 1
ATOM 594 C C . LYS A 1 76 ? 12.113 0.859 -10.283 1.00 93.69 76 LYS A C 1
ATOM 596 O O . LY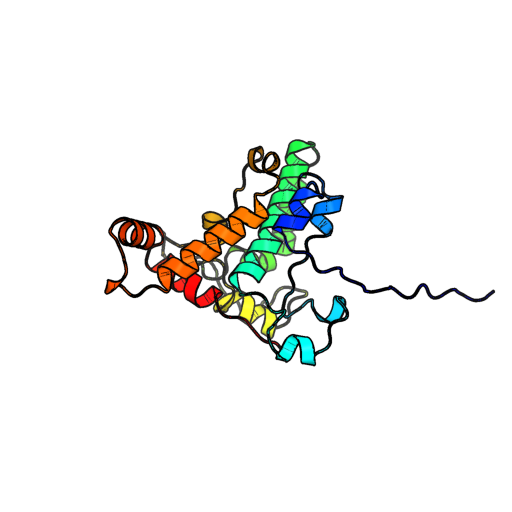S A 1 76 ? 13.263 0.959 -10.692 1.00 93.69 76 LYS A O 1
ATOM 601 N N . ARG A 1 77 ? 11.476 1.844 -9.649 1.00 93.12 77 ARG A N 1
ATOM 602 C CA . ARG A 1 77 ? 12.053 3.177 -9.474 1.00 93.12 77 ARG A CA 1
ATOM 603 C C . ARG A 1 77 ? 13.385 3.146 -8.722 1.00 93.12 77 ARG A C 1
ATOM 605 O O . ARG A 1 77 ? 14.296 3.904 -9.034 1.00 93.12 77 ARG A O 1
ATOM 612 N N . LEU A 1 78 ? 13.508 2.305 -7.696 1.00 95.06 78 LEU A N 1
ATOM 613 C CA . LEU A 1 78 ? 14.757 2.168 -6.942 1.00 95.06 78 LEU A CA 1
ATOM 614 C C . LEU A 1 78 ? 15.863 1.511 -7.771 1.00 95.06 78 LEU A C 1
ATOM 616 O O . LEU A 1 78 ? 17.011 1.939 -7.673 1.00 95.06 78 LEU A O 1
ATOM 620 N N . ILE A 1 79 ? 15.521 0.514 -8.589 1.00 94.81 79 ILE A N 1
ATOM 621 C CA . ILE A 1 79 ? 16.447 -0.124 -9.532 1.00 94.81 79 ILE A CA 1
ATOM 622 C C . ILE A 1 79 ? 16.955 0.905 -10.546 1.00 94.81 79 ILE A C 1
ATOM 624 O O . ILE A 1 79 ? 18.161 1.074 -10.683 1.00 94.81 79 ILE A O 1
ATOM 628 N N . GLU A 1 80 ? 16.058 1.670 -11.168 1.00 93.56 80 GLU A N 1
ATOM 629 C CA . GLU A 1 80 ? 16.426 2.732 -12.114 1.00 93.56 80 GLU A CA 1
ATOM 630 C C . GLU A 1 80 ? 17.335 3.782 -11.467 1.00 93.56 80 GLU A C 1
ATOM 632 O O . GLU A 1 80 ? 18.317 4.211 -12.070 1.00 93.56 80 GLU A O 1
ATOM 637 N N . LYS A 1 81 ? 17.057 4.168 -10.214 1.00 93.75 81 LYS A N 1
ATOM 638 C CA . LYS A 1 81 ? 17.917 5.092 -9.459 1.00 93.75 81 LYS A CA 1
ATOM 639 C C . LYS A 1 81 ? 19.302 4.511 -9.193 1.00 93.75 81 LYS A C 1
ATOM 641 O O . LYS A 1 81 ? 20.289 5.217 -9.374 1.00 93.75 81 LYS A O 1
ATOM 646 N N . ARG A 1 82 ? 19.382 3.246 -8.768 1.00 94.56 82 ARG A N 1
ATOM 647 C CA . ARG A 1 82 ? 20.652 2.534 -8.542 1.00 94.56 82 ARG A CA 1
ATOM 648 C C . ARG A 1 82 ? 21.477 2.463 -9.827 1.00 94.56 82 ARG A C 1
ATOM 650 O O . ARG A 1 82 ? 22.686 2.666 -9.779 1.00 94.56 82 ARG A O 1
ATOM 657 N N . ASP A 1 83 ? 20.817 2.204 -10.951 1.00 93.94 83 ASP A N 1
ATOM 658 C CA . ASP A 1 83 ? 21.458 1.988 -12.250 1.00 93.94 83 ASP A CA 1
ATOM 659 C C . ASP A 1 83 ? 21.734 3.302 -13.006 1.00 93.94 83 ASP A C 1
ATOM 661 O O . ASP A 1 83 ? 22.320 3.282 -14.087 1.00 93.94 83 ASP A O 1
ATOM 665 N N . GLY A 1 84 ? 21.345 4.453 -12.441 1.00 93.75 84 GLY A N 1
ATOM 666 C CA . GLY A 1 84 ? 21.529 5.770 -13.058 1.00 93.75 84 GLY A CA 1
ATOM 667 C C . GLY A 1 84 ? 20.637 6.015 -14.280 1.00 93.75 84 GLY A C 1
ATOM 668 O O . GLY A 1 84 ? 20.955 6.871 -15.100 1.00 93.75 84 GLY A O 1
ATOM 669 N N . LEU A 1 85 ? 19.545 5.257 -14.408 1.00 94.19 85 LEU A N 1
ATOM 670 C CA . LEU A 1 85 ? 18.577 5.325 -15.508 1.00 94.19 85 LEU A CA 1
ATOM 671 C C . LEU A 1 85 ? 17.328 6.143 -15.159 1.00 94.19 85 LEU A C 1
ATOM 673 O O . LEU A 1 85 ? 16.496 6.382 -16.025 1.00 94.19 85 LEU A O 1
ATOM 677 N N . TYR A 1 86 ? 17.172 6.540 -13.895 1.00 93.38 86 TYR A N 1
ATOM 678 C CA . TYR A 1 86 ? 15.994 7.273 -13.445 1.00 93.38 86 TYR A CA 1
ATOM 679 C C . TYR A 1 86 ? 16.017 8.729 -13.922 1.00 93.38 86 TYR A C 1
ATOM 681 O O . TYR A 1 86 ? 16.847 9.522 -13.468 1.00 93.38 86 TYR A O 1
ATOM 689 N N . ASP A 1 87 ? 15.067 9.082 -14.784 1.00 94.00 87 ASP A N 1
ATOM 690 C CA . ASP A 1 87 ? 14.837 10.450 -15.237 1.00 94.00 87 ASP A CA 1
ATOM 691 C C . ASP A 1 87 ? 13.728 11.114 -14.400 1.00 94.00 87 ASP A C 1
ATOM 693 O O . ASP A 1 87 ? 12.544 10.781 -14.479 1.00 94.00 87 ASP A O 1
ATOM 697 N N . GLU A 1 88 ? 14.121 12.075 -13.560 1.00 93.31 88 GLU A N 1
ATOM 698 C CA . GLU A 1 88 ? 13.190 12.841 -12.725 1.00 93.31 88 GLU A CA 1
ATOM 699 C C . GLU A 1 88 ? 12.226 13.718 -13.532 1.00 93.31 88 GLU A C 1
ATOM 701 O O . GLU A 1 88 ? 11.100 13.955 -13.084 1.00 93.31 88 GLU A O 1
ATOM 706 N N . ALA A 1 89 ? 12.658 14.230 -14.686 1.00 94.19 89 ALA A N 1
ATOM 707 C CA . ALA A 1 89 ? 11.843 15.097 -15.523 1.00 94.19 89 ALA A CA 1
ATOM 708 C C . ALA A 1 89 ? 10.776 14.282 -16.259 1.00 94.19 89 ALA A C 1
ATOM 710 O O . ALA A 1 89 ? 9.603 14.650 -16.189 1.00 94.19 89 ALA A O 1
ATOM 711 N N . GLU A 1 90 ? 11.164 13.156 -16.862 1.00 92.75 90 GLU A N 1
ATOM 712 C CA . GLU A 1 90 ? 10.239 12.229 -17.527 1.00 92.75 90 GLU A CA 1
ATOM 713 C C . GLU A 1 90 ? 9.205 11.681 -16.536 1.00 92.75 90 GLU A C 1
ATOM 715 O O . GLU A 1 90 ? 8.001 11.728 -16.792 1.00 92.75 90 GLU A O 1
ATOM 720 N N . GLN A 1 91 ? 9.647 11.252 -15.347 1.00 90.31 91 GLN A N 1
ATOM 721 C CA . GLN A 1 91 ? 8.732 10.759 -14.318 1.00 90.31 91 GLN A CA 1
ATOM 722 C C . GLN A 1 91 ? 7.727 11.835 -13.887 1.00 90.31 91 GLN A C 1
ATOM 724 O O . GLN A 1 91 ? 6.539 11.554 -13.725 1.00 90.31 91 GLN A O 1
ATOM 729 N N . LYS A 1 92 ? 8.182 13.078 -13.700 1.00 93.44 92 LYS A N 1
ATOM 730 C CA . LYS A 1 92 ? 7.307 14.188 -13.310 1.00 93.44 92 LYS A CA 1
ATOM 731 C C . LYS A 1 92 ? 6.325 14.556 -14.421 1.00 93.44 92 LYS A C 1
ATOM 733 O O . LYS A 1 92 ? 5.185 14.913 -14.129 1.00 93.44 92 LYS A O 1
ATOM 738 N N . GLU A 1 93 ? 6.755 14.505 -15.677 1.00 94.88 93 GLU A N 1
ATOM 739 C CA . GLU A 1 93 ? 5.886 14.704 -16.836 1.00 94.88 93 GLU A CA 1
ATOM 740 C C . GLU A 1 93 ? 4.785 13.641 -16.867 1.00 94.88 93 GLU A C 1
ATOM 742 O O . GLU A 1 93 ? 3.605 13.994 -16.845 1.00 94.88 93 GLU A O 1
ATOM 747 N N . TRP A 1 94 ? 5.154 12.362 -16.751 1.00 90.88 94 TRP A N 1
ATOM 748 C CA . TRP A 1 94 ? 4.202 11.255 -16.687 1.00 90.88 94 TRP A CA 1
ATOM 749 C C . TRP A 1 94 ? 3.210 11.396 -15.520 1.00 90.88 94 TRP A C 1
ATOM 751 O O . TRP A 1 94 ? 2.004 11.205 -15.698 1.00 90.88 94 TRP A O 1
ATOM 761 N N . GLU A 1 95 ? 3.688 11.782 -14.331 1.00 89.50 95 GLU A N 1
ATOM 762 C CA . GLU A 1 95 ? 2.845 12.029 -13.154 1.00 89.50 95 GLU A CA 1
ATOM 763 C C . GLU A 1 95 ? 1.860 13.185 -13.363 1.00 89.50 95 GLU A C 1
ATOM 765 O O . GLU A 1 95 ? 0.728 13.108 -12.883 1.00 89.50 95 GLU A O 1
ATOM 770 N N . ASN A 1 96 ? 2.256 14.240 -14.080 1.00 90.56 96 ASN A N 1
ATOM 771 C CA . ASN A 1 96 ? 1.372 15.362 -14.398 1.00 90.56 96 ASN A CA 1
ATOM 772 C C . ASN A 1 96 ? 0.308 14.967 -15.427 1.00 90.56 96 ASN A C 1
ATOM 774 O O . ASN A 1 96 ? -0.861 15.318 -15.258 1.00 90.56 96 ASN A O 1
ATOM 778 N N . GLU A 1 97 ? 0.689 14.218 -16.464 1.00 90.94 97 GLU A N 1
ATOM 779 C CA . GLU A 1 97 ? -0.246 13.691 -17.466 1.00 90.94 97 GLU A CA 1
ATOM 780 C C . GLU A 1 97 ? -1.282 12.748 -16.839 1.00 90.94 97 GLU A C 1
ATOM 782 O O . GLU A 1 97 ? -2.455 12.761 -17.215 1.00 90.94 97 GLU A O 1
ATOM 787 N N . HIS A 1 98 ? -0.869 11.975 -15.832 1.00 88.56 98 HIS A N 1
ATOM 788 C CA . HIS A 1 98 ? -1.702 10.992 -15.140 1.00 88.56 98 HIS A CA 1
ATOM 789 C C . HIS A 1 98 ? -2.128 11.450 -13.738 1.00 88.56 98 HIS A C 1
ATOM 791 O O . HIS A 1 98 ? -2.463 10.618 -12.893 1.00 88.56 98 HIS A O 1
ATOM 797 N N . ALA A 1 99 ? -2.161 12.761 -13.475 1.00 89.19 99 ALA A N 1
ATOM 798 C CA . ALA A 1 99 ? -2.369 13.306 -12.131 1.00 89.19 99 ALA A CA 1
ATOM 799 C C . ALA A 1 99 ? -3.663 12.812 -11.463 1.00 89.19 99 ALA A C 1
ATOM 801 O O . ALA A 1 99 ? -3.653 12.476 -10.278 1.00 89.19 99 ALA A O 1
ATOM 802 N N . ASP A 1 100 ? -4.762 12.708 -12.218 1.00 89.06 100 ASP A N 1
ATOM 803 C CA . ASP A 1 100 ? -6.052 12.232 -11.700 1.00 89.06 100 ASP A CA 1
ATOM 804 C C . ASP A 1 100 ? -5.989 10.741 -11.304 1.00 89.06 100 ASP A C 1
ATOM 806 O O . ASP A 1 100 ? -6.494 10.344 -10.249 1.00 89.06 100 ASP A O 1
ATOM 810 N N . LEU A 1 101 ? -5.313 9.914 -12.113 1.00 88.75 101 LEU A N 1
ATOM 811 C CA . LEU A 1 101 ? -5.085 8.499 -11.813 1.00 88.75 101 LEU A CA 1
ATOM 812 C C . LEU A 1 101 ? -4.154 8.340 -10.607 1.00 88.75 101 LEU A C 1
ATOM 814 O O . LEU A 1 101 ? -4.439 7.552 -9.709 1.00 88.75 101 LEU A O 1
ATOM 818 N N . MET A 1 102 ? -3.071 9.114 -10.548 1.00 90.50 102 MET A N 1
ATOM 819 C CA . MET A 1 102 ? -2.117 9.082 -9.440 1.00 90.50 102 MET A CA 1
ATOM 820 C C . MET A 1 102 ? -2.746 9.565 -8.134 1.00 90.50 102 MET A C 1
ATOM 822 O O . MET A 1 102 ? -2.514 8.968 -7.082 1.00 90.50 102 MET A O 1
ATOM 826 N N . ALA A 1 103 ? -3.607 10.582 -8.185 1.00 92.44 103 ALA A N 1
ATOM 827 C CA . ALA A 1 103 ? -4.385 11.019 -7.034 1.00 92.44 103 ALA A CA 1
ATOM 828 C C . ALA A 1 103 ? -5.328 9.909 -6.545 1.00 92.44 103 ALA A C 1
ATOM 830 O O . ALA A 1 103 ? -5.340 9.616 -5.352 1.00 92.44 103 ALA A O 1
ATOM 831 N N . LEU A 1 104 ? -6.063 9.243 -7.441 1.00 92.56 104 LEU A N 1
ATOM 832 C CA . LEU A 1 104 ? -6.901 8.094 -7.077 1.00 92.56 104 LEU A CA 1
ATOM 833 C C . LEU A 1 104 ? -6.065 6.961 -6.463 1.00 92.56 104 LEU A C 1
ATOM 835 O O . LEU A 1 104 ? -6.430 6.401 -5.434 1.00 92.56 104 LEU A O 1
ATOM 839 N N . MET A 1 105 ? -4.923 6.636 -7.066 1.00 92.31 105 MET A N 1
ATOM 840 C CA . MET A 1 105 ? -4.117 5.490 -6.658 1.00 92.31 105 MET A CA 1
ATOM 841 C C . MET A 1 105 ? -3.346 5.722 -5.352 1.00 92.31 105 MET A C 1
ATOM 843 O O . MET A 1 105 ? -3.191 4.787 -4.568 1.00 92.31 105 MET A O 1
ATOM 847 N N . LEU A 1 106 ? -2.858 6.936 -5.102 1.00 94.00 106 LEU A N 1
ATOM 848 C CA . LEU A 1 106 ? -1.969 7.223 -3.971 1.00 94.00 106 LEU A CA 1
ATOM 849 C C . LEU A 1 106 ? -2.624 8.054 -2.868 1.00 94.00 106 LEU A C 1
ATOM 851 O O . LEU A 1 106 ? -2.213 7.959 -1.710 1.00 94.00 106 LEU A O 1
ATOM 855 N N . LYS A 1 107 ? -3.621 8.876 -3.211 1.00 95.50 107 LYS A N 1
ATOM 856 C CA . LYS A 1 107 ? -4.221 9.850 -2.291 1.00 95.50 107 LYS A CA 1
ATOM 857 C C . LYS A 1 107 ? -5.650 9.515 -1.882 1.00 95.50 107 LYS A C 1
ATOM 859 O O . LYS A 1 107 ? -6.114 10.118 -0.927 1.00 95.50 107 LYS A O 1
ATOM 864 N N . ALA A 1 108 ? -6.342 8.566 -2.516 1.00 95.25 108 ALA A N 1
ATOM 865 C CA . ALA A 1 108 ? -7.695 8.200 -2.084 1.00 95.25 108 ALA A CA 1
ATOM 866 C C . ALA A 1 108 ? -7.765 7.921 -0.568 1.00 95.25 108 ALA A C 1
ATOM 868 O O . ALA A 1 108 ? -6.837 7.345 0.013 1.00 95.25 108 ALA A O 1
ATOM 869 N N . GLY A 1 109 ? -8.842 8.395 0.065 1.00 95.25 109 GLY A N 1
ATOM 870 C CA . GLY A 1 109 ? -9.039 8.390 1.521 1.00 95.25 109 GLY A CA 1
ATOM 871 C C . GLY A 1 109 ? -8.309 9.494 2.299 1.00 95.25 109 GLY A C 1
ATOM 872 O O . GLY A 1 109 ? -8.534 9.626 3.497 1.00 95.25 109 GLY A O 1
ATOM 873 N N . SER A 1 110 ? -7.442 10.282 1.652 1.00 96.38 110 SER A N 1
ATOM 874 C CA . SER A 1 110 ? -6.796 11.448 2.267 1.00 96.38 110 SER A CA 1
ATOM 875 C C . SER A 1 110 ? -7.783 12.611 2.369 1.00 96.38 110 SER A C 1
ATOM 877 O O . SER A 1 110 ? -8.629 12.796 1.492 1.00 96.38 110 SER A O 1
ATOM 879 N N . SER A 1 111 ? -7.633 13.446 3.390 1.00 94.69 111 SER A N 1
ATOM 880 C CA . SER A 1 111 ? -8.345 14.713 3.564 1.00 94.69 111 SER A CA 1
ATOM 881 C C . SER A 1 111 ? -8.106 15.696 2.415 1.00 94.69 111 SER A C 1
ATOM 883 O O . SER A 1 111 ? -8.960 16.538 2.125 1.00 94.69 111 SER A O 1
ATOM 885 N N . GLU A 1 112 ? -6.968 15.577 1.726 1.00 92.50 112 GLU A N 1
ATOM 886 C CA . GLU A 1 112 ? -6.633 16.385 0.553 1.00 92.50 112 GLU A CA 1
ATOM 887 C C . GLU A 1 112 ? -7.216 15.814 -0.746 1.00 92.50 112 GLU A C 1
ATOM 889 O O . GLU A 1 112 ? -7.269 16.510 -1.768 1.00 92.50 112 GLU A O 1
ATOM 894 N N . TYR A 1 113 ? -7.648 14.549 -0.741 1.00 92.00 113 TYR A N 1
ATOM 895 C CA . TYR A 1 113 ? -8.189 13.905 -1.927 1.00 92.00 113 TYR A CA 1
ATOM 896 C C . TYR A 1 113 ? -9.611 14.375 -2.198 1.00 92.00 113 TYR A C 1
ATOM 898 O O . TYR A 1 113 ? -10.567 14.061 -1.491 1.00 92.00 113 TYR A O 1
ATOM 906 N N . LYS A 1 114 ? -9.758 15.118 -3.291 1.00 84.69 114 LYS A N 1
ATOM 907 C CA . LYS A 1 114 ? -11.055 15.588 -3.766 1.00 84.69 114 LYS A CA 1
ATOM 908 C C . LYS A 1 114 ? -11.591 14.601 -4.788 1.00 84.69 114 LYS A C 1
ATOM 910 O O . LYS A 1 114 ? -11.275 14.714 -5.972 1.00 84.69 114 LYS A O 1
ATOM 915 N N . ALA A 1 115 ? -12.401 13.651 -4.327 1.00 74.31 115 ALA A N 1
ATOM 916 C CA . ALA A 1 115 ? -13.154 12.777 -5.217 1.00 74.31 115 ALA A CA 1
ATOM 917 C C . ALA A 1 115 ? -14.019 13.633 -6.159 1.00 74.31 115 ALA A C 1
ATOM 919 O O . ALA A 1 115 ? -14.774 14.501 -5.717 1.00 74.31 115 ALA A O 1
ATOM 920 N N . GLN A 1 116 ? -13.890 13.409 -7.464 1.00 72.25 116 GLN A N 1
ATOM 921 C CA . GLN A 1 116 ? -14.682 14.081 -8.489 1.00 72.25 116 GLN A CA 1
ATOM 922 C C . GLN A 1 116 ? -15.377 13.009 -9.329 1.00 72.25 116 GLN A C 1
ATOM 924 O O . GLN A 1 116 ? -14.793 12.530 -10.299 1.00 72.25 116 GLN A O 1
ATOM 929 N N . PRO A 1 117 ? -16.630 12.642 -9.000 1.00 61.91 117 PRO A N 1
ATOM 930 C CA . PRO A 1 117 ? -17.361 11.597 -9.720 1.00 61.91 117 PRO A CA 1
ATOM 931 C C . PRO A 1 117 ? -17.512 11.873 -11.224 1.00 61.91 117 PRO A C 1
ATOM 933 O O . PRO A 1 117 ? -17.563 10.947 -12.023 1.00 61.91 117 PRO A O 1
ATOM 936 N N . ALA A 1 118 ? -17.534 13.148 -11.630 1.00 65.38 118 ALA A N 1
ATOM 937 C CA . ALA A 1 118 ? -17.603 13.557 -13.035 1.00 65.38 118 ALA A CA 1
ATOM 938 C C . ALA A 1 118 ? -16.265 13.433 -13.795 1.00 65.38 118 ALA A C 1
ATOM 940 O O . ALA A 1 118 ? -16.210 13.721 -14.989 1.00 65.38 118 ALA A O 1
ATOM 941 N N . ARG A 1 119 ? -15.181 13.047 -13.113 1.00 74.00 119 ARG A N 1
ATOM 942 C CA . ARG A 1 119 ? -13.813 13.032 -13.638 1.00 74.00 119 ARG A CA 1
ATOM 943 C C . ARG A 1 119 ? -13.134 11.698 -13.329 1.00 74.00 119 ARG A C 1
ATOM 945 O O . ARG A 1 119 ? -12.073 11.640 -12.711 1.00 74.00 119 ARG A O 1
ATOM 952 N N . ILE A 1 120 ? -13.785 10.615 -13.752 1.00 84.75 120 ILE A N 1
ATOM 953 C CA . ILE A 1 120 ? -13.196 9.275 -13.731 1.00 84.75 120 ILE A CA 1
ATOM 954 C C . ILE A 1 120 ? -11.948 9.293 -14.634 1.00 84.75 120 ILE A C 1
ATOM 956 O O . ILE A 1 120 ? -12.061 9.699 -15.796 1.00 84.75 120 ILE A O 1
ATOM 960 N N . PRO A 1 121 ? -10.762 8.891 -14.134 1.00 85.62 121 PRO A N 1
ATOM 961 C CA . PRO A 1 121 ? -9.554 8.851 -14.949 1.00 85.62 121 PRO A CA 1
ATOM 962 C C . PRO A 1 121 ? -9.718 7.956 -16.181 1.00 85.62 121 PRO A C 1
ATOM 964 O O . PRO A 1 121 ? -10.391 6.924 -16.134 1.00 85.62 121 PRO A O 1
ATOM 967 N N . SER A 1 122 ? -9.060 8.325 -17.282 1.00 82.88 122 SER A N 1
ATOM 968 C CA . SER A 1 122 ? -9.066 7.517 -18.505 1.00 82.88 122 SER A CA 1
ATOM 969 C C . SER A 1 122 ? -8.594 6.084 -18.227 1.00 82.88 122 SER A C 1
ATOM 971 O O . SER A 1 122 ? -7.635 5.869 -17.487 1.00 82.88 122 SER A O 1
ATOM 973 N N . GLY A 1 123 ? -9.274 5.096 -18.815 1.00 79.69 123 GLY A N 1
ATOM 974 C CA . GLY A 1 123 ? -8.957 3.675 -18.634 1.00 79.69 123 GLY A CA 1
ATOM 975 C C . GLY A 1 123 ? -9.472 3.047 -17.333 1.00 79.69 123 GLY A C 1
ATOM 976 O O . GLY A 1 123 ? -9.259 1.853 -17.125 1.00 79.69 123 GLY A O 1
ATOM 977 N N . VAL A 1 124 ? -10.172 3.804 -16.482 1.00 84.56 124 VAL A N 1
ATOM 978 C CA . VAL A 1 124 ? -10.816 3.302 -15.261 1.00 84.56 124 VAL A CA 1
ATOM 979 C C . VAL A 1 124 ? -12.332 3.297 -15.462 1.00 84.56 124 VAL A C 1
ATOM 981 O O . VAL A 1 124 ? -12.914 4.308 -15.838 1.00 84.56 124 VAL A O 1
ATOM 984 N N . ASP A 1 125 ? -12.992 2.161 -15.236 1.00 87.56 125 ASP A N 1
ATOM 985 C CA . ASP A 1 125 ? -14.459 2.100 -15.230 1.00 87.56 125 ASP A CA 1
ATOM 986 C C . ASP A 1 125 ? -15.042 2.618 -13.900 1.00 87.56 125 ASP A C 1
ATOM 988 O O . ASP A 1 125 ? -14.352 2.650 -12.882 1.00 87.56 125 ASP A O 1
ATOM 992 N N . GLU A 1 126 ? -16.321 3.002 -13.884 1.00 87.50 126 GLU A N 1
ATOM 993 C CA . GLU A 1 126 ? -16.973 3.592 -12.702 1.00 87.50 126 GLU A CA 1
ATOM 994 C C . GLU A 1 126 ? -16.930 2.684 -11.460 1.00 87.50 126 GLU A C 1
ATOM 996 O O . GLU A 1 126 ? -16.714 3.168 -10.346 1.00 87.50 126 GLU A O 1
ATOM 1001 N N . ALA A 1 127 ? -17.090 1.369 -11.630 1.00 85.50 127 ALA A N 1
ATOM 1002 C CA . ALA A 1 127 ? -17.048 0.434 -10.509 1.00 85.50 127 ALA A CA 1
ATOM 1003 C C . ALA A 1 127 ? -15.630 0.335 -9.930 1.00 85.50 127 ALA A C 1
ATOM 1005 O O . ALA A 1 127 ? -15.451 0.332 -8.712 1.00 85.50 127 ALA A O 1
ATOM 1006 N N . THR A 1 128 ? -14.609 0.311 -10.790 1.00 86.00 128 THR A N 1
ATOM 1007 C CA . THR A 1 128 ? -13.205 0.395 -10.372 1.00 86.00 128 THR A CA 1
ATOM 1008 C C . THR A 1 128 ? -12.888 1.719 -9.707 1.00 86.00 128 THR A C 1
ATOM 1010 O O . THR A 1 128 ? -12.219 1.716 -8.677 1.00 86.00 128 THR A O 1
ATOM 1013 N N . TYR A 1 129 ? -13.386 2.829 -10.245 1.00 89.25 129 TYR A N 1
ATOM 1014 C CA . TYR A 1 129 ? -13.204 4.145 -9.650 1.00 89.25 129 TYR A CA 1
ATOM 1015 C C . TYR A 1 129 ? -13.739 4.178 -8.219 1.00 89.25 129 TYR A C 1
ATOM 1017 O O . TYR A 1 129 ? -12.972 4.477 -7.309 1.00 89.25 129 TYR A O 1
ATOM 1025 N N . ARG A 1 130 ? -15.004 3.780 -8.014 1.00 89.88 130 ARG A N 1
ATOM 1026 C CA . ARG A 1 130 ? -15.644 3.761 -6.691 1.00 89.88 130 ARG A CA 1
ATOM 1027 C C . ARG A 1 130 ? -14.879 2.889 -5.701 1.00 89.88 130 ARG A C 1
ATOM 1029 O O . ARG A 1 130 ? -14.584 3.315 -4.589 1.00 89.88 130 ARG A O 1
ATOM 1036 N N . LEU A 1 131 ? -14.502 1.688 -6.138 1.00 89.31 131 LEU A N 1
ATOM 1037 C CA . LEU A 1 131 ? -13.738 0.755 -5.320 1.00 89.31 131 LEU A CA 1
ATOM 1038 C C . LEU A 1 131 ? -12.399 1.366 -4.880 1.00 89.31 131 LEU A C 1
ATOM 1040 O O . LEU A 1 131 ? -12.052 1.299 -3.708 1.00 89.31 131 LEU A O 1
ATOM 1044 N N . LEU A 1 132 ? -11.659 1.986 -5.802 1.00 91.19 132 LEU A N 1
ATOM 1045 C CA . LEU A 1 132 ? -10.369 2.617 -5.516 1.00 91.19 132 LEU A CA 1
ATOM 1046 C C . LEU A 1 132 ? -10.489 3.883 -4.662 1.00 91.19 132 LEU A C 1
ATOM 1048 O O . LEU A 1 132 ? -9.600 4.148 -3.856 1.00 91.19 132 LEU A O 1
ATOM 1052 N N . SER A 1 133 ? -11.558 4.660 -4.833 1.00 92.38 133 SER A N 1
ATOM 1053 C CA . SER A 1 133 ? -11.769 5.898 -4.081 1.00 92.38 133 SER A CA 1
ATOM 1054 C C . SER A 1 133 ? -12.249 5.661 -2.651 1.00 92.38 133 SER A C 1
ATOM 1056 O O . SER A 1 133 ? -12.041 6.527 -1.804 1.00 92.38 133 SER A O 1
ATOM 1058 N N . GLU A 1 134 ? -12.888 4.518 -2.387 1.00 91.50 134 GLU A N 1
ATOM 1059 C CA . GLU A 1 134 ? -13.558 4.220 -1.118 1.00 91.50 134 GLU A CA 1
ATOM 1060 C C . GLU A 1 134 ? -12.940 2.991 -0.436 1.00 91.50 134 GLU A C 1
ATOM 1062 O O . GLU A 1 134 ? -12.119 3.116 0.472 1.00 91.50 134 GLU A O 1
ATOM 1067 N N . GLU A 1 135 ? -13.311 1.788 -0.876 1.00 92.75 135 GLU A N 1
ATOM 1068 C CA . GLU A 1 135 ? -13.001 0.534 -0.177 1.00 92.75 135 GLU A CA 1
ATOM 1069 C C . GLU A 1 135 ? -11.499 0.200 -0.204 1.00 92.75 135 GLU A C 1
ATOM 1071 O O . GLU A 1 135 ? -10.930 -0.260 0.786 1.00 92.75 135 GLU A O 1
ATOM 1076 N N . LEU A 1 136 ? -10.828 0.507 -1.314 1.00 93.62 136 LEU A N 1
ATOM 1077 C CA . LEU A 1 136 ? -9.402 0.264 -1.538 1.00 93.62 136 LEU A CA 1
ATOM 1078 C C . LEU A 1 136 ? -8.530 1.517 -1.384 1.00 93.62 136 LEU A C 1
ATOM 1080 O O . LEU A 1 136 ? -7.365 1.524 -1.801 1.00 93.62 136 LEU A O 1
ATOM 1084 N N . ALA A 1 137 ? -9.076 2.572 -0.780 1.00 95.69 137 ALA A N 1
ATOM 1085 C CA . ALA A 1 137 ? -8.338 3.788 -0.489 1.00 95.69 137 ALA A CA 1
ATOM 1086 C C . ALA A 1 137 ? -7.094 3.474 0.375 1.00 95.69 137 ALA A C 1
ATOM 1088 O O . ALA A 1 137 ? -7.220 2.820 1.417 1.00 95.69 137 ALA A O 1
ATOM 1089 N N . PRO A 1 138 ? -5.883 3.913 -0.019 1.00 97.19 138 PRO A N 1
ATOM 1090 C CA . PRO A 1 138 ? -4.669 3.640 0.749 1.00 97.19 138 PRO A CA 1
ATOM 1091 C C . PRO A 1 138 ? -4.521 4.522 1.992 1.00 97.19 138 PRO A C 1
ATOM 1093 O O . PRO A 1 138 ? -3.683 4.217 2.838 1.00 97.19 138 PRO A O 1
ATOM 1096 N N . ASN A 1 139 ? -5.288 5.609 2.105 1.00 98.25 139 ASN A N 1
ATOM 1097 C CA . ASN A 1 139 ? -5.261 6.492 3.267 1.00 98.25 139 ASN A CA 1
ATOM 1098 C C . ASN A 1 139 ? -6.498 6.278 4.147 1.00 98.25 139 ASN A C 1
ATOM 1100 O O . ASN A 1 139 ? -7.563 5.870 3.677 1.00 98.25 139 ASN A O 1
ATOM 1104 N N . GLU A 1 140 ? -6.345 6.582 5.429 1.00 97.81 140 GLU A N 1
ATOM 1105 C CA . GLU A 1 140 ? -7.431 6.732 6.389 1.00 97.81 140 GLU A CA 1
ATOM 1106 C C . GLU A 1 140 ? -7.297 8.091 7.078 1.00 97.81 140 GLU A C 1
ATOM 1108 O O . GLU A 1 140 ? -6.236 8.432 7.612 1.00 97.81 140 GLU A O 1
ATOM 1113 N N . SER A 1 141 ? -8.392 8.845 7.077 1.00 96.62 141 SER A N 1
ATOM 1114 C CA . SER A 1 141 ? -8.472 10.208 7.587 1.00 96.62 141 SER A CA 1
ATOM 1115 C C . SER A 1 141 ? -9.767 10.410 8.377 1.00 96.62 141 SER A C 1
ATOM 1117 O O . SER A 1 141 ? -10.768 9.745 8.114 1.00 96.62 141 SER A O 1
ATOM 1119 N N . ASP A 1 142 ? -9.764 11.350 9.323 1.00 95.44 142 ASP A N 1
ATOM 1120 C CA . ASP A 1 142 ? -10.972 11.791 10.037 1.00 95.44 142 ASP A CA 1
ATOM 1121 C C . ASP A 1 142 ? -11.766 12.877 9.275 1.00 95.44 142 ASP A C 1
ATOM 1123 O O . ASP A 1 142 ? -12.769 13.384 9.778 1.00 95.44 142 ASP A O 1
ATOM 1127 N N . GLY A 1 143 ? -11.344 13.233 8.056 1.00 91.25 143 GLY A N 1
ATOM 1128 C CA . GLY A 1 143 ? -12.043 14.172 7.180 1.00 91.25 143 GLY A CA 1
ATOM 1129 C C . GLY A 1 143 ? -11.232 15.429 6.839 1.00 91.25 143 GLY A C 1
ATOM 1130 O O . GLY A 1 143 ? -10.021 15.475 7.053 1.00 91.25 143 GLY A O 1
ATOM 1131 N N . PRO A 1 144 ? -11.873 16.463 6.260 1.00 92.25 144 PRO A N 1
ATOM 1132 C CA . PRO A 1 144 ? -11.179 17.649 5.762 1.00 92.25 144 PRO A CA 1
ATOM 1133 C C . PRO A 1 144 ? -10.328 18.351 6.830 1.00 92.25 144 PRO A C 1
ATOM 1135 O O . PRO A 1 144 ? -10.829 18.705 7.895 1.00 92.25 144 PRO A O 1
ATOM 1138 N N . GLY A 1 145 ? -9.058 18.612 6.509 1.00 92.00 145 GLY A N 1
ATOM 1139 C CA . GLY A 1 145 ? -8.113 19.293 7.403 1.00 92.00 145 GLY A CA 1
ATOM 1140 C C . GLY A 1 145 ? -7.362 18.375 8.370 1.00 92.00 145 GLY A C 1
ATOM 1141 O O . GLY A 1 145 ? -6.609 18.872 9.206 1.00 92.00 145 GLY A O 1
ATOM 1142 N N . ASP A 1 146 ? -7.542 17.059 8.267 1.00 95.12 146 ASP A N 1
ATOM 1143 C CA . ASP A 1 146 ? -6.768 16.089 9.033 1.00 95.12 146 ASP A CA 1
ATOM 1144 C C . ASP A 1 146 ? -5.286 16.099 8.626 1.00 95.12 146 ASP A C 1
ATOM 1146 O O . ASP A 1 146 ? -4.928 15.858 7.478 1.00 95.12 146 ASP A O 1
ATOM 1150 N N . THR A 1 147 ? -4.408 16.357 9.592 1.00 93.75 147 THR A N 1
ATOM 1151 C CA . THR A 1 147 ? -2.951 16.389 9.390 1.00 93.75 147 THR A CA 1
ATOM 1152 C C . THR A 1 147 ? -2.250 15.113 9.854 1.00 93.75 147 THR A C 1
ATOM 1154 O O . THR A 1 147 ? -1.039 14.976 9.675 1.00 93.75 147 THR A O 1
ATOM 1157 N N . GLN A 1 148 ? -2.984 14.173 10.455 1.00 94.56 148 GLN A N 1
ATOM 1158 C CA . GLN A 1 148 ? -2.455 12.946 11.053 1.00 94.56 148 GLN A CA 1
ATOM 1159 C C . GLN A 1 148 ? -3.087 11.710 10.416 1.00 94.56 148 GLN A C 1
ATOM 1161 O O . GLN A 1 148 ? -3.668 10.863 11.096 1.00 94.56 148 GLN A O 1
ATOM 1166 N N . GLU A 1 149 ? -3.000 11.626 9.095 1.00 96.81 149 GLU A N 1
ATOM 1167 C CA . GLU A 1 149 ? -3.547 10.517 8.318 1.00 96.81 149 GLU A CA 1
ATOM 1168 C C . GLU A 1 149 ? -2.713 9.245 8.485 1.00 96.81 149 GLU A C 1
ATOM 1170 O O . GLU A 1 149 ? -1.481 9.285 8.571 1.00 96.81 149 GLU A O 1
ATOM 1175 N N . TRP A 1 150 ? -3.384 8.096 8.460 1.00 98.12 150 TRP A N 1
ATOM 1176 C CA . TRP A 1 150 ? -2.711 6.812 8.297 1.00 98.12 150 TRP A CA 1
ATOM 1177 C C . TRP A 1 150 ? -2.629 6.460 6.809 1.00 98.12 150 TRP A C 1
ATOM 1179 O O . TRP A 1 150 ? -3.580 6.689 6.065 1.00 98.12 150 TRP A O 1
ATOM 1189 N N . ASN A 1 151 ? -1.505 5.897 6.360 1.00 98.00 151 ASN A N 1
ATOM 1190 C CA . ASN A 1 151 ? -1.290 5.539 4.958 1.00 98.00 151 ASN A CA 1
ATOM 1191 C C . ASN A 1 151 ? -0.659 4.150 4.838 1.00 98.00 151 ASN A C 1
ATOM 1193 O O . ASN A 1 151 ? 0.471 3.936 5.275 1.00 98.00 151 ASN A O 1
ATOM 1197 N N . LEU A 1 152 ? -1.360 3.252 4.146 1.00 98.31 152 LEU A N 1
ATOM 1198 C CA . LEU A 1 152 ? -0.976 1.862 3.914 1.00 98.31 152 LEU A CA 1
ATOM 1199 C C . LEU A 1 152 ? 0.453 1.722 3.368 1.00 98.31 152 LEU A C 1
ATOM 1201 O O . LEU A 1 152 ? 1.238 0.907 3.847 1.00 98.31 152 LEU A O 1
ATOM 1205 N N . PHE A 1 153 ? 0.808 2.517 2.360 1.00 98.06 153 PHE A N 1
ATOM 1206 C CA . PHE A 1 153 ? 2.104 2.409 1.694 1.00 98.06 153 PHE A CA 1
ATOM 1207 C C . PHE A 1 153 ? 3.243 2.897 2.582 1.00 98.06 153 PHE A C 1
ATOM 1209 O O . PHE A 1 153 ? 4.264 2.224 2.671 1.00 98.06 153 PHE A O 1
ATOM 1216 N N . LYS A 1 154 ? 3.059 4.022 3.283 1.00 97.12 154 LYS A N 1
ATOM 1217 C CA . LYS A 1 154 ? 4.043 4.544 4.242 1.00 97.12 154 LYS A CA 1
ATOM 1218 C C . LYS A 1 154 ? 4.267 3.583 5.409 1.00 97.12 154 LYS A C 1
ATOM 1220 O O . LYS A 1 154 ? 5.367 3.550 5.946 1.00 97.12 154 LYS A O 1
ATOM 1225 N N . THR A 1 155 ? 3.243 2.827 5.802 1.00 97.25 155 THR A N 1
ATOM 1226 C CA . THR A 1 155 ? 3.340 1.857 6.897 1.00 97.25 155 THR A CA 1
ATOM 1227 C C . THR A 1 155 ? 4.147 0.619 6.515 1.00 97.25 155 THR A C 1
ATOM 1229 O O . THR A 1 155 ? 4.933 0.148 7.331 1.00 97.25 155 THR A O 1
ATOM 1232 N N . TYR A 1 156 ? 3.973 0.088 5.300 1.00 97.75 156 TYR A N 1
ATOM 1233 C CA . TYR A 1 156 ? 4.498 -1.242 4.958 1.00 97.75 156 TYR A CA 1
ATOM 1234 C C . TYR A 1 156 ? 5.614 -1.257 3.909 1.00 97.75 156 TYR A C 1
ATOM 1236 O O . TYR A 1 156 ? 6.435 -2.172 3.922 1.00 97.75 156 TYR A O 1
ATOM 1244 N N . ILE A 1 157 ? 5.677 -0.283 2.998 1.00 97.38 157 ILE A N 1
ATOM 1245 C CA . ILE A 1 157 ? 6.670 -0.282 1.915 1.00 97.38 157 ILE A CA 1
ATOM 1246 C C . ILE A 1 157 ? 7.925 0.453 2.374 1.00 97.38 157 ILE A C 1
ATOM 1248 O O . ILE A 1 157 ? 7.859 1.620 2.750 1.00 97.38 157 ILE A O 1
ATOM 1252 N N . ASN A 1 158 ? 9.081 -0.205 2.263 1.00 95.00 158 ASN A N 1
ATOM 1253 C CA . ASN A 1 158 ? 10.381 0.434 2.442 1.00 95.00 158 ASN A CA 1
ATOM 1254 C C . ASN A 1 158 ? 10.815 1.127 1.130 1.00 95.00 158 ASN A C 1
ATOM 1256 O O . ASN A 1 158 ? 11.085 0.433 0.147 1.00 95.00 158 ASN A O 1
ATOM 1260 N N . PRO A 1 159 ? 10.890 2.471 1.078 1.00 94.56 159 PRO A N 1
ATOM 1261 C CA . PRO A 1 159 ? 11.159 3.197 -0.155 1.00 94.56 159 PRO A CA 1
ATOM 1262 C C . PRO A 1 159 ? 12.647 3.525 -0.356 1.00 94.56 159 PRO A C 1
ATOM 1264 O O . PRO A 1 159 ? 12.948 4.410 -1.158 1.00 94.56 159 PRO A O 1
ATOM 1267 N N . THR A 1 160 ? 13.574 2.904 0.381 1.00 94.00 160 THR A N 1
ATOM 1268 C CA . THR A 1 160 ? 15.007 3.229 0.297 1.00 94.00 160 THR A CA 1
ATOM 1269 C C . THR A 1 160 ? 15.764 2.306 -0.657 1.00 94.00 160 THR A C 1
ATOM 1271 O O . THR A 1 160 ? 15.371 1.163 -0.882 1.00 94.00 160 THR A O 1
ATOM 1274 N N . VAL A 1 161 ? 16.869 2.787 -1.235 1.00 90.94 161 VAL A N 1
ATOM 1275 C CA . VAL A 1 161 ? 17.681 1.995 -2.183 1.00 90.94 161 VAL A CA 1
ATOM 1276 C C . VAL A 1 161 ? 18.305 0.782 -1.489 1.00 90.94 161 VAL A C 1
ATOM 1278 O O . VAL A 1 161 ? 18.438 -0.275 -2.098 1.00 90.94 161 VAL A O 1
ATOM 1281 N N . GLU A 1 162 ? 18.608 0.883 -0.194 1.00 91.75 162 GLU A N 1
ATOM 1282 C CA . GLU A 1 162 ? 19.135 -0.217 0.618 1.00 91.75 162 GLU A CA 1
ATOM 1283 C C . GLU A 1 162 ? 18.156 -1.387 0.709 1.00 91.75 162 GLU A C 1
ATOM 1285 O O . GLU A 1 162 ? 18.590 -2.522 0.902 1.00 91.75 162 GLU A O 1
ATOM 1290 N N . ALA A 1 163 ? 16.855 -1.135 0.523 1.00 90.88 163 ALA A N 1
ATOM 1291 C CA . ALA A 1 163 ? 15.856 -2.188 0.462 1.00 90.88 163 ALA A CA 1
ATOM 1292 C C . ALA A 1 163 ? 16.158 -3.187 -0.666 1.00 90.88 163 ALA A C 1
ATOM 1294 O O . ALA A 1 163 ? 15.859 -4.363 -0.498 1.00 90.88 163 ALA A O 1
ATOM 1295 N N . LEU A 1 164 ? 16.816 -2.770 -1.763 1.00 93.25 164 LEU A N 1
ATOM 1296 C CA . LEU A 1 164 ? 17.227 -3.653 -2.867 1.00 93.25 164 LEU A CA 1
ATOM 1297 C C . LEU A 1 164 ? 18.202 -4.759 -2.437 1.00 93.25 164 LEU A C 1
ATOM 1299 O O . LEU A 1 164 ? 18.301 -5.770 -3.123 1.00 93.25 164 LEU A O 1
ATOM 1303 N N . ASN A 1 165 ? 18.899 -4.591 -1.310 1.00 93.00 165 ASN A N 1
ATOM 1304 C CA . ASN A 1 165 ? 19.800 -5.611 -0.763 1.00 93.00 165 ASN A CA 1
ATOM 1305 C C . ASN A 1 165 ? 19.053 -6.713 0.005 1.00 93.00 165 ASN A C 1
ATOM 1307 O O . ASN A 1 165 ? 19.667 -7.677 0.462 1.00 93.00 165 ASN A O 1
ATOM 1311 N N . ASP A 1 166 ? 17.744 -6.554 0.187 1.00 92.12 166 ASP A N 1
ATOM 1312 C CA . ASP A 1 166 ? 16.879 -7.518 0.839 1.00 92.12 166 ASP A CA 1
ATOM 1313 C C . ASP A 1 166 ? 16.054 -8.295 -0.204 1.00 92.12 166 ASP A C 1
ATOM 1315 O O . ASP A 1 166 ? 15.072 -7.758 -0.720 1.00 92.12 166 ASP A O 1
ATOM 1319 N N . PRO A 1 167 ? 16.405 -9.560 -0.500 1.00 88.88 167 PRO A N 1
ATOM 1320 C CA . PRO A 1 167 ? 15.655 -10.387 -1.446 1.00 88.88 167 PRO A CA 1
ATOM 1321 C C . PRO A 1 167 ? 14.298 -10.867 -0.901 1.00 88.88 167 PRO A C 1
ATOM 1323 O O . PRO A 1 167 ? 13.506 -11.422 -1.654 1.00 88.88 167 PRO A O 1
ATOM 1326 N N . HIS A 1 168 ? 14.030 -10.683 0.396 1.00 91.94 168 HIS A N 1
ATOM 1327 C CA . HIS A 1 168 ? 12.826 -11.154 1.088 1.00 91.94 168 HIS A CA 1
ATOM 1328 C C . HIS A 1 168 ? 11.910 -10.013 1.536 1.00 91.94 168 HIS A C 1
ATOM 1330 O O . HIS A 1 168 ? 11.097 -10.178 2.449 1.00 91.94 168 HIS A O 1
ATOM 1336 N N . ASP A 1 169 ? 12.075 -8.823 0.972 1.00 92.88 169 ASP A N 1
ATOM 1337 C CA . ASP A 1 169 ? 11.379 -7.636 1.446 1.00 92.88 169 ASP A CA 1
ATOM 1338 C C . ASP A 1 169 ? 9.874 -7.667 1.127 1.00 92.88 169 ASP A C 1
ATOM 1340 O O . ASP A 1 169 ? 9.073 -7.220 1.948 1.00 92.88 169 ASP A O 1
ATOM 1344 N N . LEU A 1 170 ? 9.466 -8.253 -0.005 1.00 94.19 170 LEU A N 1
ATOM 1345 C CA . LEU A 1 170 ? 8.057 -8.422 -0.366 1.00 94.19 170 LEU A CA 1
ATOM 1346 C C . LEU A 1 170 ? 7.351 -9.388 0.596 1.00 94.19 170 LEU A C 1
ATOM 1348 O O . LEU A 1 170 ? 6.298 -9.051 1.144 1.00 94.19 170 LEU A O 1
ATOM 1352 N N . SER A 1 171 ? 7.914 -10.568 0.861 1.00 93.88 171 SER A N 1
ATOM 1353 C CA . SER A 1 171 ? 7.318 -11.500 1.823 1.00 93.88 171 SER A CA 1
ATOM 1354 C C . SER A 1 171 ? 7.322 -10.950 3.249 1.00 93.88 171 SER A C 1
ATOM 1356 O O . SER A 1 171 ? 6.345 -11.153 3.972 1.00 93.88 171 SER A O 1
ATOM 1358 N N . ARG A 1 172 ? 8.356 -10.196 3.646 1.00 94.88 172 ARG A N 1
ATOM 1359 C CA . ARG A 1 172 ? 8.392 -9.495 4.938 1.00 94.88 172 ARG A CA 1
ATOM 1360 C C . ARG A 1 172 ? 7.340 -8.400 5.045 1.00 94.88 172 ARG A C 1
ATOM 1362 O O . ARG A 1 172 ? 6.680 -8.318 6.078 1.00 94.88 172 ARG A O 1
ATOM 1369 N N . MET A 1 173 ? 7.147 -7.600 3.998 1.00 96.38 173 MET A N 1
ATOM 1370 C CA . MET A 1 173 ? 6.087 -6.591 3.937 1.00 96.38 173 MET A CA 1
ATOM 1371 C C . MET A 1 173 ? 4.714 -7.236 4.156 1.00 96.38 173 MET A C 1
ATOM 1373 O O . MET A 1 173 ? 3.944 -6.790 5.007 1.00 96.38 173 MET A O 1
ATOM 1377 N N . LEU A 1 174 ? 4.421 -8.317 3.426 1.00 95.25 174 LEU A N 1
ATOM 1378 C CA . LEU A 1 174 ? 3.150 -9.035 3.543 1.00 95.25 174 LEU A CA 1
ATOM 1379 C C . LEU A 1 174 ? 2.985 -9.694 4.917 1.00 95.25 174 LEU A C 1
ATOM 1381 O O . LEU A 1 174 ? 1.896 -9.653 5.483 1.00 95.25 174 LEU A O 1
ATOM 1385 N N . LEU A 1 175 ? 4.056 -10.255 5.484 1.00 95.12 175 LEU A N 1
ATOM 1386 C CA . LEU A 1 175 ? 4.036 -10.820 6.833 1.00 95.12 175 LEU A CA 1
ATOM 1387 C C . LEU A 1 175 ? 3.771 -9.747 7.896 1.00 95.12 175 LEU A C 1
ATOM 1389 O O . LEU A 1 175 ? 3.008 -9.998 8.822 1.00 95.12 175 LEU A O 1
ATOM 1393 N N . SER A 1 176 ? 4.362 -8.558 7.754 1.00 96.38 176 SER A N 1
ATOM 1394 C CA . SER A 1 176 ? 4.113 -7.420 8.647 1.00 96.38 176 SER A CA 1
ATOM 1395 C C . SER A 1 176 ? 2.630 -7.046 8.654 1.00 96.38 176 SER A C 1
ATOM 1397 O O . SER A 1 176 ? 2.017 -6.963 9.715 1.00 96.38 176 SER A O 1
ATOM 1399 N N . TRP A 1 177 ? 2.021 -6.938 7.468 1.00 96.50 177 TRP A N 1
ATOM 1400 C CA . TRP A 1 177 ? 0.582 -6.712 7.344 1.00 96.50 177 TRP A CA 1
ATOM 1401 C C . TRP A 1 177 ? -0.247 -7.843 7.977 1.00 96.50 177 TRP A C 1
ATOM 1403 O O . TRP A 1 177 ? -1.169 -7.570 8.743 1.00 96.50 177 TRP A O 1
ATOM 1413 N N . CYS A 1 178 ? 0.096 -9.112 7.726 1.00 94.88 178 CYS A N 1
ATOM 1414 C CA . CYS A 1 178 ? -0.587 -10.255 8.343 1.00 94.88 178 CYS A CA 1
ATOM 1415 C C . CYS A 1 178 ? -0.504 -10.230 9.877 1.00 94.88 178 CYS A C 1
ATOM 1417 O O . CYS A 1 178 ? -1.484 -10.553 10.547 1.00 94.88 178 CYS A O 1
ATOM 1419 N N . ASN A 1 179 ? 0.644 -9.844 10.434 1.00 95.69 179 ASN A N 1
ATOM 1420 C CA . ASN A 1 179 ? 0.844 -9.751 11.878 1.00 95.69 179 ASN A CA 1
ATOM 1421 C C . ASN A 1 179 ? -0.014 -8.641 12.491 1.00 95.69 179 ASN A C 1
ATOM 1423 O O . ASN A 1 179 ? -0.664 -8.876 13.509 1.00 95.69 179 ASN A O 1
ATOM 1427 N N . ASP A 1 180 ? -0.077 -7.472 11.851 1.00 97.19 180 ASP A N 1
ATOM 1428 C CA . ASP A 1 180 ? -0.956 -6.387 12.291 1.00 97.19 180 ASP A CA 1
ATOM 1429 C C . ASP A 1 180 ? -2.42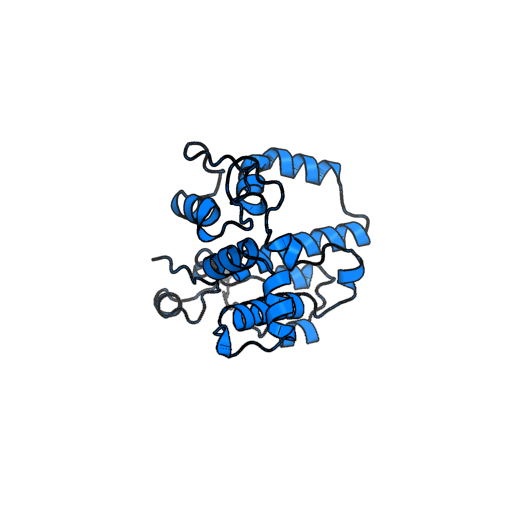8 -6.803 12.198 1.00 97.19 180 ASP A C 1
ATOM 1431 O O . ASP A 1 180 ? -3.194 -6.572 13.130 1.00 97.19 180 ASP A O 1
ATOM 1435 N N . MET A 1 181 ? -2.826 -7.501 11.130 1.00 95.75 181 MET A N 1
ATOM 1436 C CA . MET A 1 181 ? -4.180 -8.047 10.996 1.00 95.75 181 MET A CA 1
ATOM 1437 C C . MET A 1 181 ? -4.524 -9.055 12.097 1.00 95.75 181 MET A C 1
ATOM 1439 O O . MET A 1 181 ? -5.618 -9.005 12.667 1.00 95.75 181 MET A O 1
ATOM 1443 N N . ALA A 1 182 ? -3.598 -9.958 12.420 1.00 94.12 182 ALA A N 1
ATOM 1444 C CA . ALA A 1 182 ? -3.769 -10.908 13.512 1.00 94.12 182 ALA A CA 1
ATOM 1445 C C . ALA A 1 182 ? -3.904 -10.178 14.854 1.00 94.12 182 ALA A C 1
ATOM 1447 O O . ALA A 1 182 ? -4.804 -10.482 15.633 1.00 94.12 182 ALA A O 1
ATOM 1448 N N . LEU A 1 183 ? -3.067 -9.166 15.092 1.00 95.44 183 LEU A N 1
ATOM 1449 C CA . LEU A 1 183 ? -3.095 -8.348 16.298 1.00 95.44 183 LEU A CA 1
ATOM 1450 C C . LEU A 1 183 ? -4.419 -7.590 16.461 1.00 95.44 183 LEU A C 1
ATOM 1452 O O . LEU A 1 183 ? -5.014 -7.628 17.537 1.00 95.44 183 LEU A O 1
ATOM 1456 N N . ILE A 1 184 ? -4.911 -6.913 15.418 1.00 94.94 184 ILE A N 1
ATOM 1457 C CA . ILE A 1 184 ? -6.165 -6.140 15.508 1.00 94.94 184 ILE A CA 1
ATOM 1458 C C . ILE A 1 184 ? -7.411 -7.024 15.627 1.00 94.94 184 ILE A C 1
ATOM 1460 O O . ILE A 1 184 ? -8.469 -6.519 16.001 1.00 94.94 184 ILE A O 1
ATOM 1464 N N . SER A 1 185 ? -7.288 -8.314 15.304 1.00 91.31 185 SER A N 1
ATOM 1465 C CA . SER A 1 185 ? -8.367 -9.300 15.419 1.00 91.31 185 SER A CA 1
ATOM 1466 C C . SER A 1 185 ? -8.467 -9.924 16.813 1.00 91.31 185 SER A C 1
ATOM 1468 O O . SER A 1 185 ? -9.479 -10.550 17.108 1.00 91.31 185 SER A O 1
ATOM 1470 N N . LYS A 1 186 ? -7.447 -9.761 17.670 1.00 91.19 186 LYS A N 1
ATOM 1471 C CA . LYS A 1 186 ? -7.485 -10.220 19.066 1.00 91.19 186 LYS A CA 1
ATOM 1472 C C . LYS A 1 186 ? -8.459 -9.381 19.893 1.00 91.19 186 LYS A C 1
ATOM 1474 O O . LYS A 1 186 ? -8.437 -8.144 19.797 1.00 91.19 186 LYS A O 1
ATOM 1479 N N . ASP A 1 187 ? -9.222 -10.054 20.748 1.00 87.75 187 ASP A N 1
ATOM 1480 C CA . ASP A 1 187 ? -10.019 -9.420 21.795 1.00 87.75 187 ASP A CA 1
ATOM 1481 C C . ASP A 1 187 ? -9.117 -8.714 22.811 1.00 87.75 187 ASP A C 1
ATOM 1483 O O . ASP A 1 187 ? -7.996 -9.144 23.083 1.00 87.75 187 ASP A O 1
ATOM 1487 N N . ASP A 1 188 ? -9.604 -7.623 23.402 1.00 83.56 188 ASP A N 1
ATOM 1488 C CA . ASP A 1 188 ? -8.795 -6.806 24.316 1.00 83.56 188 ASP A CA 1
ATOM 1489 C C . ASP A 1 188 ? -8.388 -7.553 25.598 1.00 83.56 188 ASP A C 1
ATOM 1491 O O . ASP A 1 188 ? -7.371 -7.225 26.209 1.00 83.56 188 ASP A O 1
ATOM 1495 N N . ASN A 1 189 ? -9.142 -8.593 25.968 1.00 86.75 189 ASN A N 1
ATOM 1496 C CA . ASN A 1 189 ? -8.824 -9.480 27.089 1.00 86.75 189 ASN A CA 1
ATOM 1497 C C . ASN A 1 189 ? -7.641 -10.422 26.798 1.00 86.75 189 ASN A C 1
ATOM 1499 O O . ASN A 1 189 ? -7.031 -10.920 27.742 1.00 86.75 189 ASN A O 1
ATOM 1503 N N . ASP A 1 190 ? -7.311 -10.637 25.521 1.00 89.94 190 ASP A N 1
ATOM 1504 C CA . ASP A 1 190 ? -6.241 -11.535 25.072 1.00 89.94 190 ASP A CA 1
ATOM 1505 C C . ASP A 1 190 ? -4.935 -10.787 24.753 1.00 89.94 190 ASP A C 1
ATOM 1507 O O . ASP A 1 190 ? -3.954 -11.399 24.326 1.00 89.94 190 ASP A O 1
ATOM 1511 N N . LEU A 1 191 ? -4.907 -9.460 24.931 1.00 90.19 191 LEU A N 1
ATOM 1512 C CA . LEU A 1 191 ? -3.721 -8.646 24.675 1.00 90.19 191 LEU A CA 1
ATOM 1513 C C . LEU A 1 191 ? -2.796 -8.630 25.891 1.00 90.19 191 LEU A C 1
ATOM 1515 O O . LEU A 1 191 ? -3.162 -8.148 26.970 1.00 90.19 191 LEU A O 1
ATOM 1519 N N . ASP A 1 192 ? -1.552 -9.041 25.680 1.00 93.44 192 ASP A N 1
ATOM 1520 C CA . ASP A 1 192 ? -0.473 -8.701 26.600 1.00 93.44 192 ASP A CA 1
ATOM 1521 C C . ASP A 1 192 ? -0.049 -7.220 26.453 1.00 93.44 192 ASP A C 1
ATOM 1523 O O . ASP A 1 192 ? -0.549 -6.465 25.613 1.00 93.44 192 ASP A O 1
ATOM 1527 N N . GLU A 1 193 ? 0.870 -6.756 27.303 1.00 92.88 193 GLU A N 1
ATOM 1528 C CA . GLU A 1 193 ? 1.334 -5.361 27.267 1.00 92.88 193 GLU A CA 1
ATOM 1529 C C . GLU A 1 193 ? 2.069 -5.000 25.964 1.00 92.88 193 GLU A C 1
ATOM 1531 O O . GLU A 1 193 ? 2.026 -3.849 25.518 1.00 92.88 193 GLU A O 1
ATOM 1536 N N . GLN A 1 194 ? 2.710 -5.974 25.312 1.00 92.75 194 GLN A N 1
ATOM 1537 C CA . GLN A 1 194 ? 3.391 -5.764 24.038 1.00 92.75 194 GLN A CA 1
ATOM 1538 C C . GLN A 1 194 ? 2.379 -5.593 22.899 1.00 92.75 194 GLN A C 1
ATOM 1540 O O . GLN A 1 194 ? 2.537 -4.690 22.072 1.00 92.75 194 GLN A O 1
ATOM 1545 N N . ASP A 1 195 ? 1.328 -6.410 22.885 1.00 92.81 195 ASP A N 1
ATOM 1546 C CA . ASP A 1 195 ? 0.203 -6.334 21.960 1.00 92.81 195 ASP A CA 1
ATOM 1547 C C . ASP A 1 195 ? -0.548 -5.003 22.110 1.00 92.81 195 ASP A C 1
ATOM 1549 O O . ASP A 1 195 ? -0.832 -4.335 21.112 1.00 92.81 195 ASP A O 1
ATOM 1553 N N . LYS A 1 196 ? -0.812 -4.553 23.346 1.00 92.56 196 LYS A N 1
ATOM 1554 C CA . LYS A 1 196 ? -1.429 -3.239 23.608 1.00 92.56 196 LYS A CA 1
ATOM 1555 C C . LYS A 1 196 ? -0.571 -2.104 23.062 1.00 92.56 196 LYS A C 1
ATOM 1557 O O . LYS A 1 196 ? -1.069 -1.253 22.327 1.00 92.56 196 LYS A O 1
ATOM 1562 N N . ALA A 1 197 ? 0.729 -2.113 23.360 1.00 93.56 197 ALA A N 1
ATOM 1563 C CA . ALA A 1 197 ? 1.655 -1.113 22.837 1.00 93.56 197 ALA A CA 1
ATOM 1564 C C . ALA A 1 197 ? 1.722 -1.142 21.300 1.00 93.56 197 ALA A C 1
ATOM 1566 O O . ALA A 1 197 ? 1.836 -0.094 20.666 1.00 93.56 197 ALA A O 1
ATOM 1567 N N . ALA A 1 198 ? 1.635 -2.324 20.686 1.00 92.69 198 ALA A N 1
ATOM 1568 C CA . ALA A 1 198 ? 1.592 -2.473 19.238 1.00 92.69 198 ALA A CA 1
ATOM 1569 C C . ALA A 1 198 ? 0.294 -1.921 18.626 1.00 92.69 198 ALA A C 1
ATOM 1571 O O . ALA A 1 198 ? 0.377 -1.144 17.676 1.00 92.69 198 ALA A O 1
ATOM 1572 N N . LYS A 1 199 ? -0.881 -2.211 19.206 1.00 93.38 199 LYS A N 1
ATOM 1573 C CA . LYS A 1 199 ? -2.161 -1.623 18.769 1.00 93.38 199 LYS A CA 1
ATOM 1574 C C . LYS A 1 199 ? -2.142 -0.094 18.871 1.00 93.38 199 LYS A C 1
ATOM 1576 O O . LYS A 1 199 ? -2.574 0.577 17.939 1.00 93.38 199 LYS A O 1
ATOM 1581 N N . VAL A 1 200 ? -1.570 0.461 19.944 1.00 93.50 200 VAL A N 1
ATOM 1582 C CA . VAL A 1 200 ? -1.402 1.918 20.101 1.00 93.50 200 VAL A CA 1
ATOM 1583 C C . VAL A 1 200 ? -0.523 2.513 18.995 1.00 93.50 200 VAL A C 1
ATOM 1585 O O . VAL A 1 200 ? -0.836 3.589 18.494 1.00 93.50 200 VAL A O 1
ATOM 1588 N N . ARG A 1 201 ? 0.545 1.820 18.566 1.00 93.56 201 ARG A N 1
ATOM 1589 C CA . ARG A 1 201 ? 1.389 2.275 17.442 1.00 93.56 201 ARG A CA 1
ATOM 1590 C C . ARG A 1 201 ? 0.658 2.266 16.100 1.00 93.56 201 ARG A C 1
ATOM 1592 O O . ARG A 1 201 ? 0.924 3.141 15.283 1.00 93.56 201 ARG A O 1
ATOM 1599 N N . ILE A 1 202 ? -0.225 1.294 15.867 1.00 95.56 202 ILE A N 1
ATOM 1600 C CA . ILE A 1 202 ? -1.081 1.265 14.668 1.00 95.56 202 ILE A CA 1
ATOM 1601 C C . ILE A 1 202 ? -2.056 2.452 14.702 1.00 95.56 202 ILE A C 1
ATOM 1603 O O . ILE A 1 202 ? -2.265 3.118 13.686 1.00 95.56 202 ILE A O 1
ATOM 1607 N N . GLY A 1 203 ? -2.618 2.729 15.882 1.00 96.25 203 GLY A N 1
ATOM 1608 C CA . GLY A 1 203 ? -3.570 3.810 16.113 1.00 96.25 203 GLY A CA 1
ATOM 1609 C C . GLY A 1 203 ? -4.943 3.546 15.491 1.00 96.25 203 GLY A C 1
ATOM 1610 O O . GLY A 1 203 ? -5.114 2.688 14.623 1.00 96.25 203 GLY A O 1
ATOM 1611 N N . ASP A 1 204 ? -5.945 4.311 15.918 1.00 96.44 204 ASP A N 1
ATOM 1612 C CA . ASP A 1 204 ? -7.344 4.062 15.543 1.00 96.44 204 ASP A CA 1
ATOM 1613 C C . ASP A 1 204 ? -7.576 4.134 14.028 1.00 96.44 204 ASP A C 1
ATOM 1615 O O . ASP A 1 204 ? -8.271 3.288 13.463 1.00 96.44 204 ASP A O 1
ATOM 1619 N N . LYS A 1 205 ? -6.944 5.099 13.346 1.00 97.38 205 LYS A N 1
ATOM 1620 C CA . LYS A 1 205 ? -6.989 5.217 11.878 1.00 97.38 205 LYS A CA 1
ATOM 1621 C C . LYS A 1 205 ? -6.366 4.000 11.201 1.00 97.38 205 LYS A C 1
ATOM 1623 O O . LYS A 1 205 ? -6.965 3.431 10.295 1.00 97.38 205 LYS A O 1
ATOM 1628 N N . GLY A 1 206 ? -5.207 3.546 11.675 1.00 97.56 206 GLY A N 1
ATOM 1629 C CA . GLY A 1 206 ? -4.589 2.332 11.150 1.00 97.56 206 GLY A CA 1
ATOM 1630 C C . GLY A 1 206 ? -5.499 1.120 11.310 1.00 97.56 206 GLY A C 1
ATOM 1631 O O . GLY A 1 206 ? -5.719 0.389 10.350 1.00 97.56 206 GLY A O 1
ATOM 1632 N N . ILE A 1 207 ? -6.128 0.956 12.476 1.00 97.19 207 ILE A N 1
ATOM 1633 C CA . ILE A 1 207 ? -7.067 -0.143 12.731 1.00 97.19 207 ILE A CA 1
ATOM 1634 C C . ILE A 1 207 ? -8.278 -0.071 11.786 1.00 97.19 207 ILE A C 1
ATOM 1636 O O . ILE A 1 207 ? -8.663 -1.098 11.221 1.00 97.19 207 ILE A O 1
ATOM 1640 N N . ARG A 1 208 ? -8.878 1.112 11.579 1.00 97.06 208 ARG A N 1
ATOM 1641 C CA . ARG A 1 208 ? -10.006 1.284 10.642 1.00 97.06 208 ARG A CA 1
ATOM 1642 C C . ARG A 1 208 ? -9.603 0.978 9.202 1.00 97.06 208 ARG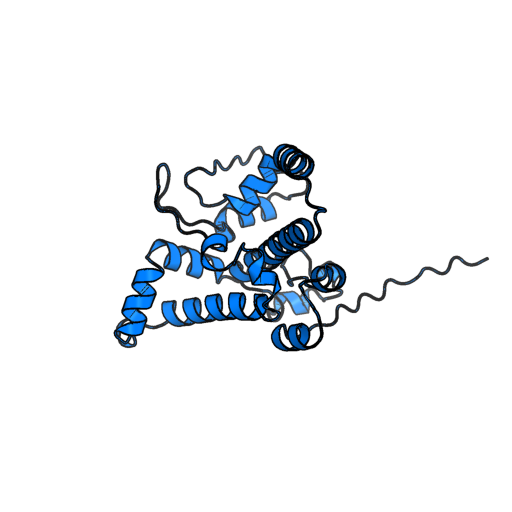 A C 1
ATOM 1644 O O . ARG A 1 208 ? -10.282 0.189 8.542 1.00 97.06 208 ARG A O 1
ATOM 1651 N N . GLY A 1 209 ? -8.489 1.547 8.744 1.00 97.19 209 GLY A N 1
ATOM 1652 C CA . GLY A 1 209 ? -7.961 1.328 7.399 1.00 97.19 209 GLY A CA 1
ATOM 1653 C C . GLY A 1 209 ? -7.644 -0.145 7.142 1.00 97.19 209 GLY A C 1
ATOM 1654 O O . GLY A 1 209 ? -8.066 -0.698 6.128 1.00 97.19 209 GLY A O 1
ATOM 1655 N N . LEU A 1 210 ? -6.984 -0.815 8.090 1.00 97.38 210 LEU A N 1
ATOM 1656 C CA . LEU A 1 210 ? -6.666 -2.241 8.003 1.00 97.38 210 LEU A CA 1
ATOM 1657 C C . LEU A 1 210 ? -7.919 -3.118 7.960 1.00 97.38 210 LEU A C 1
ATOM 1659 O O . LEU A 1 210 ? -8.005 -3.998 7.108 1.00 97.38 210 LEU A O 1
ATOM 1663 N N . LYS A 1 211 ? -8.922 -2.853 8.808 1.00 96.44 211 LYS A N 1
ATOM 1664 C CA . LYS A 1 211 ? -10.203 -3.581 8.770 1.00 96.44 211 LYS A CA 1
ATOM 1665 C C . LYS A 1 211 ? -10.926 -3.405 7.436 1.00 96.44 211 LYS A C 1
ATOM 1667 O O . LYS A 1 211 ? -11.420 -4.390 6.894 1.00 96.44 211 LYS A O 1
ATOM 1672 N N . ARG A 1 212 ? -10.960 -2.184 6.888 1.00 96.38 212 ARG A N 1
ATOM 1673 C CA . ARG A 1 212 ? -11.537 -1.913 5.559 1.00 96.38 212 ARG A CA 1
ATOM 1674 C C . ARG A 1 212 ? -10.811 -2.712 4.476 1.00 96.38 212 ARG A C 1
ATOM 1676 O O . ARG A 1 212 ? -11.442 -3.408 3.691 1.00 96.38 212 ARG A O 1
ATOM 1683 N N . LEU A 1 213 ? -9.482 -2.649 4.470 1.00 95.44 213 LEU A N 1
ATOM 1684 C CA . LEU A 1 213 ? -8.637 -3.270 3.451 1.00 95.44 213 LEU A CA 1
ATOM 1685 C C . LEU A 1 213 ? -8.472 -4.793 3.621 1.00 95.44 213 LEU A C 1
ATOM 1687 O O . LEU A 1 213 ? -7.904 -5.446 2.749 1.00 95.44 213 LEU A O 1
ATOM 1691 N N . ALA A 1 214 ? -8.962 -5.382 4.712 1.00 93.69 214 ALA A N 1
ATOM 1692 C CA . ALA A 1 214 ? -8.991 -6.832 4.901 1.00 93.69 214 ALA A CA 1
ATOM 1693 C C . ALA A 1 214 ? -10.093 -7.524 4.082 1.00 93.69 214 ALA A C 1
ATOM 1695 O O . ALA A 1 214 ? -10.081 -8.748 3.941 1.00 93.69 214 ALA A O 1
ATOM 1696 N N . VAL A 1 215 ? -11.046 -6.758 3.543 1.00 90.00 215 VAL A N 1
ATOM 1697 C CA . VAL A 1 215 ? -12.147 -7.289 2.739 1.00 90.00 215 VAL A CA 1
ATOM 1698 C C . VAL A 1 215 ? -11.622 -7.830 1.407 1.00 90.00 215 VAL A C 1
ATOM 1700 O O . VAL A 1 215 ? -10.769 -7.233 0.750 1.00 90.00 215 VAL A O 1
ATOM 1703 N N . ILE A 1 216 ? -12.148 -8.988 1.010 1.00 84.38 216 ILE A N 1
ATOM 1704 C CA . ILE A 1 216 ? -11.918 -9.586 -0.305 1.00 84.38 216 ILE A CA 1
ATOM 1705 C C . ILE A 1 216 ? -13.075 -9.172 -1.217 1.00 84.38 216 ILE A C 1
ATOM 1707 O O . ILE A 1 216 ? -14.215 -9.604 -1.025 1.00 84.38 216 ILE A O 1
ATOM 1711 N N . HIS A 1 217 ? -12.789 -8.350 -2.225 1.00 74.00 217 HIS A N 1
ATOM 1712 C CA . HIS A 1 217 ? -13.807 -7.833 -3.139 1.00 74.00 217 HIS A CA 1
ATOM 1713 C C . HIS A 1 217 ? -14.038 -8.811 -4.298 1.00 74.00 217 HIS A C 1
ATOM 1715 O O . HIS A 1 217 ? -13.204 -8.963 -5.192 1.00 74.00 217 HIS A O 1
ATOM 1721 N N . LYS A 1 218 ? -15.195 -9.482 -4.306 1.00 67.12 218 LYS A N 1
ATOM 1722 C CA . LYS A 1 218 ? -15.606 -10.360 -5.413 1.00 67.12 218 LYS A CA 1
ATOM 1723 C C . LYS A 1 218 ? -16.287 -9.527 -6.504 1.00 67.12 218 LYS A C 1
ATOM 1725 O O . LYS A 1 218 ? -17.292 -8.875 -6.237 1.00 67.12 218 LYS A O 1
ATOM 1730 N N . ARG A 1 219 ? -15.761 -9.559 -7.734 1.00 60.72 219 ARG A N 1
ATOM 1731 C CA . ARG A 1 219 ? -16.425 -8.992 -8.922 1.00 60.72 219 ARG A CA 1
ATOM 1732 C C . ARG A 1 219 ? -17.134 -10.098 -9.700 1.00 60.72 219 ARG A C 1
ATOM 1734 O O . ARG A 1 219 ? -16.501 -11.107 -10.013 1.00 60.72 219 ARG A O 1
ATOM 1741 N N . TYR A 1 220 ? -18.409 -9.884 -10.015 1.00 49.75 220 TYR A N 1
ATOM 1742 C CA . TYR A 1 220 ? -19.215 -10.742 -10.890 1.00 49.75 220 TYR A CA 1
ATOM 1743 C C . TYR A 1 220 ? -19.327 -10.116 -12.281 1.00 49.75 220 TYR A C 1
ATOM 1745 O O . TYR A 1 220 ? -19.571 -8.891 -12.343 1.00 49.75 220 TYR A O 1
#

Secondary structure (DSSP, 8-state):
----------------HHHHTTT--TTSHHHHTT-----TTTGGGGT--HHHHHT-TTPPPHHHHHHHHHHHHHHHHHHHHHTT---HHHHHHHHHHTHHHHIIIIITTSTT----TT-PPTT--HHHHHHHHTTT-SEE-SSTT-SS-EEHHHHH---SGGGGG-TTHHHHHHHHHHHHHHHHHS-GGG--HHHHHHHHHHHHHHHHHHHHHT------

Radius of gyration: 19.23 Å; chains: 1; bounding box: 41×41×73 Å

Sequence (220 aa):
MSKSSTKLKSTADLYHIQCFEKIADFAQTDFLDRVLPMTGTNWRLRGMSLTSMGDGNYSLPGAVERLVPQWVSTRKRLIEKRDGLYDEAEQKEWENEHADLMALMLKAGSSEYKAQPARIPSGVDEATYRLLSEELAPNESDGPGDTQEWNLFKTYINPTVEALNDPHDLSRMLLSWCNDMALISKDDNDLDEQDKAAKVRIGDKGIRGLKRLAVIHKRY

Organism: NCBI:txid1810919

pLDDT: mean 84.59, std 15.99, range [30.58, 98.31]